Protein AF-A0A8J3PGD3-F1 (afdb_monomer_lite)

pLDDT: mean 84.7, std 18.41, range [35.81, 98.81]

Foldseek 3Di:
DDDDDDDDDPPPPPPPPPPPQDFQADPWLLVLLLLLLLVCPDPVSLVVLLVLLCVLDADDPPPVDQDDPPSLVSSSVSSSVDTHHLVSLQVRAEGAQQLCRVSLVSNCVSNVHDPSSLDPSNAGQECPRVLSNLNYAYYHRNRNDAPVDAYEPQNLAQNARHAYYEDAHEYEPLVSVVRHPRHAEYECQHYDYPDPVVVVVCVVVNHHYHHNDDD

Secondary structure (DSSP, 8-state):
------PPP--------------B--SSHHHHHHHHHHH--SHHHHHHHHHHHHTT-SPPS--S--S--HHHHHHHHHHHTS-B-HHHHTT--EEE-SS--HHHHHHHHHHT---TT--GGG-----TTGGG-TT--EEE---SS--SSPEE-GGGTT-SS--EEEEEEEEE-GGGGGG-TT--EEEEEEEEES-TTHHHHHHHTT-EEE-PPP-

Organism: NCBI:txid121620

Structure (mmCIF, N/CA/C/O backbone):
data_AF-A0A8J3PGD3-F1
#
_entry.id   AF-A0A8J3PGD3-F1
#
loop_
_atom_site.group_PDB
_atom_site.id
_atom_site.type_symbol
_atom_site.label_atom_id
_atom_site.label_alt_id
_atom_site.label_comp_id
_atom_site.label_asym_id
_atom_site.label_entity_id
_atom_site.label_seq_id
_atom_site.pdbx_PDB_ins_code
_atom_site.Cartn_x
_atom_site.Cartn_y
_atom_site.Cartn_z
_atom_site.occupancy
_atom_site.B_iso_or_equiv
_atom_site.auth_seq_id
_atom_site.auth_comp_id
_atom_site.auth_asym_id
_atom_site.auth_atom_id
_atom_site.pdbx_PDB_model_num
ATOM 1 N N . MET A 1 1 ? -44.811 2.790 -68.303 1.00 40.97 1 MET A N 1
ATOM 2 C CA . MET A 1 1 ? -43.441 3.236 -68.638 1.00 40.97 1 MET A CA 1
ATOM 3 C C . MET A 1 1 ? -43.111 4.335 -67.644 1.00 40.97 1 MET A C 1
ATOM 5 O O . MET A 1 1 ? -43.652 5.413 -67.785 1.00 40.97 1 MET A O 1
ATOM 9 N N . GLY A 1 2 ? -42.475 4.099 -66.504 1.00 39.97 2 GLY A N 1
ATOM 10 C CA . GLY A 1 2 ? -41.336 3.226 -66.251 1.00 39.97 2 GLY A CA 1
ATOM 11 C C . GLY A 1 2 ? -40.124 4.138 -66.108 1.00 39.97 2 GLY A C 1
ATOM 12 O O . GLY A 1 2 ? -39.453 4.364 -67.102 1.00 39.97 2 GLY A O 1
ATOM 13 N N . ASP A 1 3 ? -39.902 4.687 -64.912 1.00 37.84 3 ASP A N 1
ATOM 14 C CA . ASP A 1 3 ? -38.651 5.373 -64.587 1.00 37.84 3 ASP A CA 1
ATOM 15 C C . ASP A 1 3 ? -38.241 4.991 -63.156 1.00 37.84 3 ASP A C 1
ATOM 17 O O . ASP A 1 3 ? -38.659 5.574 -62.156 1.00 37.84 3 ASP A O 1
ATOM 21 N N . TYR A 1 4 ? -37.491 3.891 -63.077 1.00 38.25 4 TYR A N 1
ATOM 22 C CA . TYR A 1 4 ? -36.799 3.417 -61.884 1.00 38.25 4 TYR A CA 1
ATOM 23 C C . TYR A 1 4 ? -35.567 4.308 -61.683 1.00 38.25 4 TYR A C 1
ATOM 25 O O . TYR A 1 4 ? -34.556 4.132 -62.359 1.00 38.25 4 TYR A O 1
ATOM 33 N N . ARG A 1 5 ? -35.616 5.248 -60.735 1.00 41.94 5 ARG A N 1
ATOM 34 C CA . ARG A 1 5 ? -34.396 5.848 -60.176 1.00 41.94 5 ARG A CA 1
ATOM 35 C C . ARG A 1 5 ? -34.054 5.122 -58.883 1.00 41.94 5 ARG A C 1
ATOM 37 O O . ARG A 1 5 ? -34.645 5.374 -57.837 1.00 41.94 5 ARG A O 1
ATOM 44 N N . SER A 1 6 ? -33.118 4.184 -58.985 1.00 39.31 6 SER A N 1
ATOM 45 C CA . SER A 1 6 ? -32.496 3.511 -57.848 1.00 39.31 6 SER A CA 1
ATOM 46 C C . SER A 1 6 ? -31.695 4.521 -57.025 1.00 39.31 6 SER A C 1
ATOM 48 O O . SER A 1 6 ? -30.683 5.047 -57.488 1.00 39.31 6 SER A O 1
ATOM 50 N N . VAL A 1 7 ? -32.137 4.783 -55.799 1.00 44.19 7 VAL A N 1
ATOM 51 C CA . VAL A 1 7 ? -31.326 5.451 -54.776 1.00 44.19 7 VAL A CA 1
ATOM 52 C C . VAL A 1 7 ? -30.447 4.374 -54.125 1.00 44.19 7 VAL A C 1
ATOM 54 O O . VAL A 1 7 ? -30.993 3.348 -53.714 1.00 44.19 7 VAL A O 1
ATOM 57 N N . PRO A 1 8 ? -29.114 4.534 -54.043 1.00 41.38 8 PRO A N 1
ATOM 58 C CA . PRO A 1 8 ? -28.266 3.531 -53.407 1.00 41.38 8 PRO A CA 1
ATOM 59 C C . PRO A 1 8 ? -28.504 3.509 -51.887 1.00 41.38 8 PRO A C 1
ATOM 61 O O . PRO A 1 8 ? -28.783 4.556 -51.291 1.00 41.38 8 PRO A O 1
ATOM 64 N N . PRO A 1 9 ? -28.392 2.341 -51.229 1.00 40.34 9 PRO A N 1
ATOM 65 C CA . PRO A 1 9 ? -28.526 2.262 -49.785 1.00 40.34 9 PRO A CA 1
ATOM 66 C C . PRO A 1 9 ? -27.346 2.992 -49.135 1.00 40.34 9 PRO A C 1
ATOM 68 O O . PRO A 1 9 ? -26.185 2.737 -49.452 1.00 40.34 9 PRO A O 1
ATOM 71 N N . ARG A 1 10 ? -27.648 3.909 -48.210 1.00 42.66 10 ARG A N 1
ATOM 72 C CA . ARG A 1 10 ? -26.647 4.483 -47.306 1.00 42.66 10 ARG A CA 1
ATOM 73 C C . ARG A 1 10 ? -25.975 3.331 -46.557 1.00 42.66 10 ARG A C 1
ATOM 75 O O . ARG A 1 10 ? -26.619 2.680 -45.737 1.00 42.66 10 ARG A O 1
ATOM 82 N N . MET A 1 11 ? -24.692 3.104 -46.836 1.00 35.81 11 MET A N 1
ATOM 83 C CA . MET A 1 11 ? -23.789 2.370 -45.953 1.00 35.81 11 MET A CA 1
ATOM 84 C C . MET A 1 11 ? -23.913 2.987 -44.557 1.00 35.81 11 MET A C 1
ATOM 86 O O . MET A 1 11 ? -23.462 4.108 -44.324 1.00 35.81 11 MET A O 1
ATOM 90 N N . ARG A 1 12 ? -24.559 2.272 -43.629 1.00 42.84 12 ARG A N 1
ATOM 91 C CA . ARG A 1 12 ? -24.306 2.485 -42.206 1.00 42.84 12 ARG A CA 1
ATOM 92 C C . ARG A 1 12 ? -22.882 2.005 -41.977 1.00 42.84 12 ARG A C 1
ATOM 94 O O . ARG A 1 12 ? -22.640 0.803 -41.941 1.00 42.84 12 ARG A O 1
ATOM 101 N N . LEU A 1 13 ? -21.950 2.947 -41.886 1.00 40.25 13 LEU A N 1
ATOM 102 C CA . LEU A 1 13 ? -20.693 2.701 -41.199 1.00 40.25 13 LEU A CA 1
ATOM 103 C C . LEU A 1 13 ? -21.080 2.300 -39.776 1.00 40.25 13 LEU A C 1
ATOM 105 O O . LEU A 1 13 ? -21.722 3.079 -39.070 1.00 40.25 13 LEU A O 1
ATOM 109 N N . ALA A 1 14 ? -20.795 1.051 -39.416 1.00 41.56 14 ALA A N 1
ATOM 110 C CA . ALA A 1 14 ? -20.856 0.619 -38.035 1.00 41.56 14 ALA A CA 1
ATOM 111 C C . ALA A 1 14 ? -19.937 1.559 -37.252 1.00 41.56 14 ALA A C 1
ATOM 113 O O . ALA A 1 14 ? -18.736 1.619 -37.515 1.00 41.56 14 ALA A O 1
ATOM 114 N N . GLN A 1 15 ? -20.523 2.349 -36.355 1.00 39.47 15 GLN A N 1
ATOM 115 C CA . GLN A 1 15 ? -19.764 2.970 -35.288 1.00 39.47 15 GLN A CA 1
ATOM 116 C C . GLN A 1 15 ? -19.190 1.797 -34.500 1.00 39.47 15 GLN A C 1
ATOM 118 O O . GLN A 1 15 ? -19.928 1.043 -33.873 1.00 39.47 15 GLN A O 1
ATOM 123 N N . HIS A 1 16 ? -17.890 1.560 -34.659 1.00 42.66 16 HIS A N 1
ATOM 124 C CA . HIS A 1 16 ? -17.155 0.805 -33.667 1.00 42.66 16 HIS A CA 1
ATOM 125 C C . HIS A 1 16 ? -17.273 1.641 -32.399 1.00 42.66 16 HIS A C 1
ATOM 127 O O . HIS A 1 16 ? -16.679 2.715 -32.321 1.00 42.66 16 HIS A O 1
ATOM 133 N N . ASP A 1 17 ? -18.118 1.195 -31.472 1.00 42.47 17 ASP A N 1
ATOM 134 C CA . ASP A 1 17 ? -18.076 1.665 -30.099 1.00 42.47 17 ASP A CA 1
ATOM 135 C C . ASP A 1 17 ? -16.667 1.347 -29.602 1.00 42.47 17 ASP A C 1
ATOM 137 O O . ASP A 1 17 ? -16.333 0.202 -29.289 1.00 42.47 17 ASP A O 1
ATOM 141 N N . THR A 1 18 ? -15.797 2.352 -29.629 1.00 43.78 18 THR A N 1
ATOM 142 C CA . THR A 1 18 ? -14.559 2.326 -28.871 1.00 43.78 18 THR A CA 1
ATOM 143 C C . THR A 1 18 ? -15.012 2.265 -27.423 1.00 43.78 18 THR A C 1
ATOM 145 O O . THR A 1 18 ? -15.433 3.273 -26.860 1.00 43.78 18 THR A O 1
ATOM 148 N N . VAL A 1 19 ? -15.038 1.063 -26.848 1.00 49.12 19 VAL A N 1
ATOM 149 C CA . VAL A 1 19 ? -15.197 0.906 -25.407 1.00 49.12 19 VAL A CA 1
ATOM 150 C C . VAL A 1 19 ? -14.008 1.645 -24.815 1.00 49.12 19 VAL A C 1
ATOM 152 O O . VAL A 1 19 ? -12.876 1.183 -24.949 1.00 49.12 19 VAL A O 1
ATOM 155 N N . GLU A 1 20 ? -14.242 2.831 -24.252 1.00 54.03 20 GLU A N 1
ATOM 156 C CA . GLU A 1 20 ? -13.261 3.451 -23.374 1.00 54.03 20 GLU A CA 1
ATOM 157 C C . GLU A 1 20 ? -12.976 2.416 -22.293 1.00 54.03 20 GLU A C 1
ATOM 159 O O . GLU A 1 20 ? -13.847 2.070 -21.490 1.00 54.03 20 GLU A O 1
ATOM 164 N N . ILE A 1 21 ? -11.780 1.835 -22.345 1.00 59.91 21 ILE A N 1
ATOM 165 C CA . ILE A 1 21 ? -11.305 0.972 -21.281 1.00 59.91 21 ILE A CA 1
ATOM 166 C C . ILE A 1 21 ? -11.109 1.917 -20.106 1.00 59.91 21 ILE A C 1
ATOM 168 O O . ILE A 1 21 ? -10.123 2.645 -20.041 1.00 59.91 21 ILE A O 1
ATOM 172 N N . VAL A 1 22 ? -12.104 1.969 -19.225 1.00 76.44 22 VAL A N 1
ATOM 173 C CA . VAL A 1 22 ? -11.988 2.677 -17.957 1.00 76.44 22 VAL A CA 1
ATOM 174 C C . VAL A 1 22 ? -10.873 1.981 -17.193 1.00 76.44 22 VAL A C 1
ATOM 176 O O . VAL A 1 22 ? -10.990 0.795 -16.893 1.00 76.44 22 VAL A O 1
ATOM 179 N N . THR A 1 23 ? -9.789 2.696 -16.925 1.00 83.00 23 THR A N 1
ATOM 180 C CA . THR A 1 23 ? -8.677 2.228 -16.099 1.00 83.00 23 THR A CA 1
ATOM 181 C C . THR A 1 23 ? -8.741 2.916 -14.745 1.00 83.00 23 THR A C 1
ATOM 183 O O . THR A 1 23 ? -9.201 4.055 -14.629 1.00 83.00 23 THR A O 1
ATOM 186 N N . ILE A 1 24 ? -8.312 2.213 -13.701 1.00 87.25 24 ILE A N 1
ATOM 187 C CA . ILE A 1 24 ? -8.086 2.826 -12.394 1.00 87.25 24 ILE A CA 1
ATOM 188 C C . ILE A 1 24 ? -6.668 3.382 -12.377 1.00 87.25 24 ILE A C 1
ATOM 190 O O . ILE A 1 24 ? -5.722 2.695 -12.761 1.00 87.25 24 ILE A O 1
ATOM 194 N N . ALA A 1 25 ? -6.538 4.623 -11.920 1.00 82.94 25 ALA A N 1
ATOM 195 C CA . ALA A 1 25 ? -5.257 5.239 -11.627 1.00 82.94 25 ALA A CA 1
ATOM 196 C C . ALA A 1 25 ? -5.091 5.331 -10.108 1.00 82.94 25 ALA A C 1
ATOM 198 O O . ALA A 1 25 ? -5.962 5.855 -9.413 1.00 82.94 25 ALA A O 1
ATOM 199 N N . PHE A 1 26 ? -3.961 4.836 -9.617 1.00 94.38 26 PHE A N 1
ATOM 200 C CA . PHE A 1 26 ? -3.484 5.061 -8.257 1.00 94.38 26 PHE A CA 1
ATOM 201 C C . PHE A 1 26 ? -2.404 6.137 -8.356 1.00 94.38 26 PHE A C 1
ATOM 203 O O . PHE A 1 26 ? -1.399 5.873 -9.010 1.00 94.38 26 PHE A O 1
ATOM 210 N N . PRO A 1 27 ? -2.603 7.357 -7.825 1.00 94.38 27 PRO A N 1
ATOM 211 C CA . PRO A 1 27 ? -1.631 8.440 -7.986 1.00 94.38 27 PRO A CA 1
ATOM 212 C C . PRO A 1 27 ? -0.257 8.131 -7.384 1.00 94.38 27 PRO A C 1
ATOM 214 O O . PRO A 1 27 ? 0.753 8.590 -7.908 1.00 94.38 27 PRO A O 1
ATOM 217 N N . ASP A 1 28 ? -0.228 7.346 -6.309 1.00 94.25 28 ASP A N 1
ATOM 218 C CA . ASP A 1 28 ? 0.996 6.909 -5.645 1.00 94.25 28 ASP A CA 1
ATOM 219 C C . ASP A 1 28 ? 1.644 5.723 -6.376 1.00 94.25 28 ASP A C 1
ATOM 221 O O . ASP A 1 28 ? 0.972 4.734 -6.686 1.00 94.25 28 ASP A O 1
ATOM 225 N N . ARG A 1 29 ? 2.952 5.822 -6.647 1.00 93.81 29 ARG A N 1
ATOM 226 C CA . ARG A 1 29 ? 3.708 4.775 -7.352 1.00 93.81 29 ARG A CA 1
ATOM 227 C C . ARG A 1 29 ? 3.841 3.506 -6.511 1.00 93.81 29 ARG A C 1
ATOM 229 O O . ARG A 1 29 ? 3.643 2.426 -7.059 1.00 93.81 29 ARG A O 1
ATOM 236 N N . GLY A 1 30 ? 4.119 3.624 -5.212 1.00 93.31 30 GLY A N 1
ATOM 237 C CA . GLY A 1 30 ? 4.239 2.479 -4.307 1.00 93.31 30 GLY A CA 1
ATOM 238 C C . GLY A 1 30 ? 2.932 1.695 -4.225 1.00 93.31 30 GLY A C 1
ATOM 239 O O . GLY A 1 30 ? 2.905 0.494 -4.482 1.00 93.31 30 GLY A O 1
ATOM 240 N N . LEU A 1 31 ? 1.808 2.382 -4.001 1.00 95.25 31 LEU A N 1
ATOM 241 C CA . LEU A 1 31 ? 0.484 1.759 -3.987 1.00 95.25 31 LEU A CA 1
ATOM 242 C C . LEU A 1 31 ? 0.167 1.094 -5.330 1.00 95.25 31 LEU A C 1
ATOM 244 O O . LEU A 1 31 ? -0.355 -0.021 -5.358 1.00 95.25 31 LEU A O 1
ATOM 248 N N . HIS A 1 32 ? 0.496 1.755 -6.443 1.00 96.50 32 HIS A N 1
ATOM 249 C CA . HIS A 1 32 ? 0.320 1.175 -7.770 1.00 96.50 32 HIS A CA 1
ATOM 250 C C . HIS A 1 32 ? 1.165 -0.093 -7.958 1.00 96.50 32 HIS A C 1
ATOM 252 O O . HIS A 1 32 ? 0.655 -1.086 -8.471 1.00 96.50 32 HIS A O 1
ATOM 258 N N . LEU A 1 33 ? 2.425 -0.099 -7.516 1.00 95.31 33 LEU A N 1
ATOM 259 C CA . LEU A 1 33 ? 3.283 -1.283 -7.557 1.00 95.31 33 LEU A CA 1
ATOM 260 C C . LEU A 1 33 ? 2.701 -2.436 -6.741 1.00 95.31 33 LEU A C 1
ATOM 262 O O . LEU A 1 33 ? 2.661 -3.555 -7.242 1.00 95.31 33 LEU A O 1
ATOM 266 N N . GLY A 1 34 ? 2.182 -2.174 -5.539 1.00 95.12 34 GLY A N 1
ATOM 267 C CA . GLY A 1 34 ? 1.488 -3.193 -4.745 1.00 95.12 34 GLY A CA 1
ATOM 268 C C . GLY A 1 34 ? 0.277 -3.777 -5.482 1.00 95.12 34 GLY A C 1
ATOM 269 O O . GLY A 1 34 ? 0.044 -4.985 -5.465 1.00 95.12 34 GLY A O 1
ATOM 270 N N . VAL A 1 35 ? -0.466 -2.940 -6.212 1.00 96.56 35 VAL A N 1
ATOM 271 C CA . VAL A 1 35 ? -1.567 -3.396 -7.072 1.00 96.56 35 VAL A CA 1
ATOM 272 C C . VAL A 1 35 ? -1.061 -4.256 -8.231 1.00 96.56 35 VAL A C 1
ATOM 274 O O . VAL A 1 35 ? -1.642 -5.309 -8.486 1.00 96.56 35 VAL A O 1
ATOM 277 N N . LEU A 1 36 ? 0.018 -3.862 -8.911 1.00 96.25 36 LEU A N 1
ATOM 278 C CA . LEU A 1 36 ? 0.625 -4.688 -9.960 1.00 96.25 36 LEU A CA 1
ATOM 279 C C . LEU A 1 36 ? 1.127 -6.022 -9.405 1.00 96.25 36 LEU A C 1
ATOM 281 O O . LEU A 1 36 ? 0.885 -7.053 -10.026 1.00 96.25 36 LEU A O 1
ATOM 285 N N . ASN A 1 37 ? 1.737 -6.017 -8.218 1.00 95.44 37 ASN A N 1
ATOM 286 C CA . ASN A 1 37 ? 2.156 -7.225 -7.515 1.00 95.44 37 ASN A CA 1
ATOM 287 C C . ASN A 1 37 ? 0.972 -8.171 -7.282 1.00 95.44 37 ASN A C 1
ATOM 289 O O . ASN A 1 37 ? 1.026 -9.337 -7.657 1.00 95.44 37 ASN A O 1
ATOM 293 N N . ALA A 1 38 ? -0.136 -7.661 -6.741 1.00 95.25 38 ALA A N 1
ATOM 294 C CA . ALA A 1 38 ? -1.332 -8.463 -6.480 1.00 95.25 38 ALA A CA 1
ATOM 295 C C . ALA A 1 38 ? -2.007 -9.007 -7.754 1.00 95.25 38 ALA A C 1
ATOM 297 O O . ALA A 1 38 ? -2.756 -9.984 -7.689 1.00 95.25 38 ALA A O 1
ATOM 298 N N . LEU A 1 39 ? -1.777 -8.369 -8.904 1.00 94.00 39 LEU A N 1
ATOM 299 C CA . LEU A 1 39 ? -2.299 -8.797 -10.203 1.00 94.00 39 LEU A CA 1
ATOM 300 C C . LEU A 1 39 ? -1.324 -9.668 -10.999 1.00 94.00 39 LEU A C 1
ATOM 302 O O . LEU A 1 39 ? -1.728 -10.255 -12.006 1.00 94.00 39 LEU A O 1
ATOM 306 N N . MET A 1 40 ? -0.076 -9.789 -10.549 1.00 92.50 40 MET A N 1
ATOM 307 C CA . MET A 1 40 ? 0.936 -10.641 -11.157 1.00 92.50 40 MET A CA 1
ATOM 308 C C . MET A 1 40 ? 0.656 -12.105 -10.798 1.00 92.50 40 MET A C 1
ATOM 310 O O . MET A 1 40 ? 1.197 -12.668 -9.853 1.00 92.50 40 MET A O 1
ATOM 314 N N . ALA A 1 41 ? -0.272 -12.712 -11.535 1.00 82.50 41 ALA A N 1
ATOM 315 C CA . ALA A 1 41 ? -0.795 -14.043 -11.239 1.00 82.50 41 ALA A CA 1
ATOM 316 C C . ALA A 1 41 ? -0.038 -15.177 -11.950 1.00 82.50 41 ALA A C 1
ATOM 318 O O . ALA A 1 41 ? -0.215 -16.345 -11.594 1.00 82.50 41 ALA A O 1
ATOM 319 N N . ASP A 1 42 ? 0.749 -14.861 -12.982 1.00 83.94 42 ASP A N 1
ATOM 320 C CA . ASP A 1 42 ? 1.425 -15.844 -13.826 1.00 83.94 42 ASP A CA 1
ATOM 321 C C . ASP A 1 42 ? 2.702 -15.305 -14.499 1.00 83.94 42 ASP A C 1
ATOM 323 O O . ASP A 1 42 ? 3.014 -14.114 -14.480 1.00 83.94 42 ASP A O 1
ATOM 327 N N . ASP A 1 43 ? 3.440 -16.208 -15.149 1.00 87.94 43 ASP A N 1
ATOM 328 C CA . ASP A 1 43 ? 4.662 -15.868 -15.885 1.00 87.94 43 ASP A CA 1
ATOM 329 C C . ASP A 1 43 ? 4.411 -14.911 -17.064 1.00 87.94 43 ASP A C 1
ATOM 331 O O . ASP A 1 43 ? 5.334 -14.223 -17.501 1.00 87.94 43 ASP A O 1
ATOM 335 N N . ALA A 1 44 ? 3.189 -14.872 -17.611 1.00 89.94 44 ALA A N 1
ATOM 336 C CA . ALA A 1 44 ? 2.861 -14.017 -18.749 1.00 89.94 44 ALA A CA 1
ATOM 337 C C . ALA A 1 44 ? 2.774 -12.549 -18.317 1.00 89.94 44 ALA A C 1
ATOM 339 O O . ALA A 1 44 ? 3.429 -11.697 -18.913 1.00 89.94 44 ALA A O 1
ATOM 340 N N . THR A 1 45 ? 2.044 -12.272 -17.237 1.00 90.31 45 THR A N 1
ATOM 341 C CA . THR A 1 45 ? 1.980 -10.943 -16.615 1.00 90.31 45 THR A CA 1
ATOM 342 C C . THR A 1 45 ? 3.355 -10.484 -16.127 1.00 90.31 45 THR A C 1
ATOM 344 O O . THR A 1 45 ? 3.765 -9.363 -16.426 1.00 90.31 45 THR A O 1
ATOM 347 N N . ALA A 1 46 ? 4.133 -11.363 -15.487 1.00 93.69 46 ALA A N 1
ATOM 348 C CA . ALA A 1 46 ? 5.509 -11.045 -15.098 1.00 93.69 46 ALA A CA 1
ATOM 349 C C . ALA A 1 46 ? 6.411 -10.714 -16.308 1.00 93.69 46 ALA A C 1
ATOM 351 O O . ALA A 1 46 ? 7.235 -9.801 -16.248 1.00 93.69 46 ALA A O 1
ATOM 352 N N . ALA A 1 47 ? 6.262 -11.428 -17.429 1.00 94.19 47 ALA A N 1
ATOM 353 C CA . ALA A 1 47 ? 7.022 -11.158 -18.648 1.00 94.19 47 ALA A CA 1
ATOM 354 C C . ALA A 1 47 ? 6.639 -9.824 -19.309 1.00 94.19 47 ALA A C 1
ATOM 356 O O . ALA A 1 47 ? 7.516 -9.139 -19.836 1.00 94.19 47 ALA A O 1
ATOM 357 N N . GLU A 1 48 ? 5.362 -9.436 -19.267 1.00 94.94 48 GLU A N 1
ATOM 358 C CA . GLU A 1 48 ? 4.909 -8.128 -19.753 1.00 94.94 48 GLU A CA 1
ATOM 359 C C . GLU A 1 48 ? 5.525 -6.989 -18.934 1.00 94.94 48 GLU A C 1
ATOM 361 O O . GLU A 1 48 ? 6.110 -6.072 -19.511 1.00 94.94 48 GLU A O 1
ATOM 366 N N . LEU A 1 49 ? 5.483 -7.079 -17.600 1.00 96.44 49 LEU A N 1
ATOM 367 C CA . LEU A 1 49 ? 6.117 -6.092 -16.721 1.00 96.44 49 LEU A CA 1
ATOM 368 C C . LEU A 1 49 ? 7.639 -6.040 -16.931 1.00 96.44 49 LEU A C 1
ATOM 370 O O . LEU A 1 49 ? 8.207 -4.952 -17.030 1.00 96.44 49 LEU A O 1
ATOM 374 N N . ARG A 1 50 ? 8.298 -7.196 -17.101 1.00 96.00 50 ARG A N 1
ATOM 375 C CA . ARG A 1 50 ? 9.727 -7.258 -17.449 1.00 96.00 50 ARG A CA 1
ATOM 376 C C . ARG A 1 50 ? 10.028 -6.513 -18.745 1.00 96.00 50 ARG A C 1
ATOM 378 O O . ARG A 1 50 ? 10.952 -5.709 -18.777 1.00 96.00 50 ARG A O 1
ATOM 385 N N . ALA A 1 51 ? 9.240 -6.739 -19.794 1.00 95.31 51 ALA A N 1
ATOM 386 C CA . ALA A 1 51 ? 9.440 -6.080 -21.082 1.00 95.31 51 ALA A CA 1
ATOM 387 C C . ALA A 1 51 ? 9.300 -4.549 -20.981 1.00 95.31 51 ALA A C 1
ATOM 389 O O . ALA A 1 51 ? 10.006 -3.816 -21.675 1.00 95.31 51 ALA A O 1
ATOM 390 N N . ILE A 1 52 ? 8.423 -4.058 -20.099 1.00 95.56 52 ILE A N 1
ATOM 391 C CA . ILE A 1 52 ? 8.293 -2.625 -19.801 1.00 95.56 52 ILE A CA 1
ATOM 392 C C . ILE A 1 52 ? 9.578 -2.095 -19.159 1.00 95.56 52 ILE A C 1
ATOM 394 O O . ILE A 1 52 ? 10.120 -1.095 -19.631 1.00 95.56 52 ILE A O 1
ATOM 398 N N . ILE A 1 53 ? 10.104 -2.782 -18.144 1.00 93.81 53 ILE A N 1
ATOM 399 C CA . ILE A 1 53 ? 11.354 -2.401 -17.470 1.00 93.81 53 ILE A CA 1
ATOM 400 C C . ILE A 1 53 ? 12.530 -2.426 -18.461 1.00 93.81 53 ILE A C 1
ATOM 402 O O . ILE A 1 53 ? 13.289 -1.464 -18.555 1.00 93.81 53 ILE A O 1
ATOM 406 N N . GLU A 1 54 ? 12.658 -3.476 -19.274 1.00 91.81 54 GLU A N 1
ATOM 407 C CA . GLU A 1 54 ? 13.699 -3.605 -20.307 1.00 91.81 54 GLU A CA 1
ATOM 408 C C . GLU A 1 54 ? 13.630 -2.494 -21.369 1.00 91.81 54 GLU A C 1
ATOM 410 O O . GLU A 1 54 ? 14.659 -2.092 -21.920 1.00 91.81 54 GLU A O 1
ATOM 415 N N . SER A 1 55 ? 12.438 -1.950 -21.643 1.00 91.81 55 SER A N 1
ATOM 416 C CA . SER A 1 55 ? 12.248 -0.886 -22.638 1.00 91.81 55 SER A CA 1
ATOM 417 C C . SER A 1 55 ? 12.916 0.444 -22.271 1.00 91.81 55 SER A C 1
ATOM 419 O O . SER A 1 55 ? 13.123 1.284 -23.149 1.00 91.81 55 SER A O 1
ATOM 421 N N . THR A 1 56 ? 13.322 0.613 -21.009 1.00 87.75 56 THR A N 1
ATOM 422 C CA . THR A 1 56 ? 14.106 1.771 -20.549 1.00 87.75 56 THR A CA 1
ATOM 423 C C . THR A 1 56 ? 15.532 1.807 -21.110 1.00 87.75 56 THR A C 1
ATOM 425 O O . THR A 1 56 ? 16.215 2.823 -20.985 1.00 87.75 56 THR A O 1
ATOM 428 N N . GLY A 1 57 ? 15.954 0.748 -21.810 1.00 76.50 57 GLY A N 1
ATOM 429 C CA . GLY A 1 57 ? 17.248 0.657 -22.478 1.00 76.50 57 GLY A CA 1
ATOM 430 C C . GLY A 1 57 ? 18.328 0.033 -21.594 1.00 76.50 57 GLY A C 1
ATOM 431 O O . GLY A 1 57 ? 18.035 -0.425 -20.496 1.00 76.50 57 GLY A O 1
ATOM 432 N N . PRO A 1 58 ? 19.576 -0.058 -22.083 1.00 69.44 58 PRO A N 1
ATOM 433 C CA . PRO A 1 58 ? 20.692 -0.530 -21.270 1.00 69.44 58 PRO A CA 1
ATOM 434 C C . PRO A 1 58 ? 21.036 0.491 -20.182 1.00 69.44 58 PRO A C 1
ATOM 436 O O . PRO A 1 58 ? 20.750 1.683 -20.336 1.00 69.44 58 PRO A O 1
ATOM 439 N N . ASP A 1 59 ? 21.717 0.037 -19.131 1.00 59.97 59 ASP A N 1
ATOM 440 C CA . ASP A 1 59 ? 22.313 0.948 -18.157 1.00 59.97 59 ASP A CA 1
ATOM 441 C C . ASP A 1 59 ? 23.205 1.964 -18.877 1.00 59.97 59 ASP A C 1
ATOM 443 O O . ASP A 1 59 ? 23.882 1.660 -19.872 1.00 59.97 59 ASP A O 1
ATOM 447 N N . GLY A 1 60 ? 23.169 3.210 -18.398 1.00 52.06 60 GLY A N 1
ATOM 448 C CA . GLY A 1 60 ? 24.142 4.213 -18.811 1.00 52.06 60 GLY A CA 1
ATOM 449 C C . GLY A 1 60 ? 25.570 3.706 -18.563 1.00 52.06 60 GLY A C 1
ATOM 450 O O . GLY A 1 60 ? 25.761 2.704 -17.874 1.00 52.06 60 GLY A O 1
ATOM 451 N N . PRO A 1 61 ? 26.601 4.359 -19.127 1.00 47.50 61 PRO A N 1
ATOM 452 C CA . PRO A 1 61 ? 27.974 4.009 -18.779 1.00 47.50 61 PRO A CA 1
ATOM 453 C C . PRO A 1 61 ? 28.108 3.980 -17.256 1.00 47.50 61 PRO A C 1
ATOM 455 O O . PRO A 1 61 ? 27.669 4.927 -16.614 1.00 47.50 61 PRO A O 1
ATOM 458 N N . ASP A 1 62 ? 28.690 2.893 -16.745 1.00 53.72 62 ASP A N 1
ATOM 459 C CA . ASP A 1 62 ? 28.974 2.635 -15.333 1.00 53.72 62 ASP A CA 1
ATOM 460 C C . ASP A 1 62 ? 29.663 3.872 -14.731 1.00 53.72 62 ASP A C 1
ATOM 462 O O . ASP A 1 62 ? 30.865 4.097 -14.900 1.00 53.72 62 ASP A O 1
ATOM 466 N N . ASP A 1 63 ? 28.868 4.770 -14.149 1.00 51.44 63 ASP A N 1
ATOM 467 C CA . ASP A 1 63 ? 29.315 6.073 -13.657 1.00 51.44 63 ASP A CA 1
ATOM 468 C C . ASP A 1 63 ? 29.894 5.961 -12.241 1.00 51.44 63 ASP A C 1
ATOM 470 O O . ASP A 1 63 ? 30.317 6.956 -11.644 1.00 51.44 63 ASP A O 1
ATOM 474 N N . GLY A 1 64 ? 29.989 4.726 -11.737 1.00 48.94 64 GLY A N 1
ATOM 475 C CA . GLY A 1 64 ? 30.506 4.398 -10.424 1.00 48.94 64 GLY A CA 1
ATOM 476 C C . GLY A 1 64 ? 29.555 4.782 -9.296 1.00 48.94 64 GLY A C 1
ATOM 477 O O . GLY A 1 64 ? 30.025 4.877 -8.160 1.00 48.94 64 GLY A O 1
ATOM 478 N N . TYR A 1 65 ? 28.267 5.027 -9.575 1.00 45.47 65 TYR A N 1
ATOM 479 C CA . TYR A 1 65 ? 27.264 5.263 -8.543 1.00 45.47 65 TYR A CA 1
ATOM 480 C C . TYR A 1 65 ? 26.660 3.930 -8.064 1.00 45.47 65 TYR A C 1
ATOM 482 O O . TYR A 1 65 ? 25.924 3.285 -8.807 1.00 45.47 65 TYR A O 1
ATOM 490 N N . PRO A 1 66 ? 26.946 3.485 -6.825 1.00 46.09 66 PRO A N 1
ATOM 491 C CA . PRO A 1 66 ? 26.265 2.338 -6.247 1.00 46.09 66 PRO A CA 1
ATOM 492 C C . PRO A 1 66 ? 24.869 2.796 -5.814 1.00 46.09 66 PRO A C 1
ATOM 494 O O . PRO A 1 66 ? 24.715 3.439 -4.777 1.00 46.09 66 PRO A O 1
ATOM 497 N N . GLY A 1 67 ? 23.855 2.533 -6.630 1.00 55.28 67 GLY A N 1
ATOM 498 C CA . GLY A 1 67 ? 22.471 2.841 -6.291 1.00 55.28 67 GLY A CA 1
ATOM 499 C C . GLY A 1 67 ? 21.537 2.775 -7.495 1.00 55.28 67 GLY A C 1
ATOM 500 O O . GLY A 1 67 ? 22.008 2.662 -8.628 1.00 55.28 67 GLY A O 1
ATOM 501 N N . PRO A 1 68 ? 20.219 2.853 -7.260 1.00 59.94 68 PRO A N 1
ATOM 502 C CA . PRO A 1 68 ? 19.234 2.862 -8.326 1.00 59.94 68 PRO A CA 1
ATOM 503 C C . PRO A 1 68 ? 19.457 4.079 -9.228 1.00 59.94 68 PRO A C 1
ATOM 505 O O . PRO A 1 68 ? 19.190 5.223 -8.866 1.00 59.94 68 PRO A O 1
ATOM 508 N N . GLY A 1 69 ? 20.041 3.836 -10.399 1.00 66.81 69 GLY A N 1
ATOM 509 C CA . GLY A 1 69 ? 20.342 4.880 -11.368 1.00 66.81 69 GLY A CA 1
ATOM 510 C C . GLY A 1 69 ? 19.075 5.477 -12.002 1.00 66.81 69 GLY A C 1
ATOM 511 O O . GLY A 1 69 ? 17.960 5.025 -11.734 1.00 66.81 69 GLY A O 1
ATOM 512 N N . PRO A 1 70 ? 19.216 6.434 -12.940 1.00 74.62 70 PRO A N 1
ATOM 513 C CA . PRO A 1 70 ? 18.089 7.061 -13.654 1.00 74.62 70 PRO A CA 1
ATOM 514 C C . PRO A 1 70 ? 17.160 6.063 -14.371 1.00 74.62 70 PRO A C 1
ATOM 516 O O . PRO A 1 70 ? 16.039 6.402 -14.743 1.00 74.62 70 PRO A O 1
ATOM 519 N N . ARG A 1 71 ? 17.622 4.826 -14.570 1.00 84.31 71 ARG A N 1
ATOM 520 C CA . ARG A 1 71 ? 16.848 3.737 -15.155 1.00 84.31 71 ARG A CA 1
ATOM 521 C C . ARG A 1 71 ? 15.784 3.175 -14.208 1.00 84.31 71 ARG A C 1
ATOM 523 O O . ARG A 1 71 ? 14.727 2.784 -14.702 1.00 84.31 71 ARG A O 1
ATOM 530 N N . LEU A 1 72 ? 16.019 3.156 -12.889 1.00 88.56 72 LEU A N 1
ATOM 531 C CA . LEU A 1 72 ? 14.985 2.729 -11.942 1.00 88.56 72 LEU A CA 1
ATOM 532 C C . LEU A 1 72 ? 13.800 3.690 -12.009 1.00 88.56 72 LEU A C 1
ATOM 534 O O . LEU A 1 72 ? 12.690 3.248 -12.278 1.00 88.56 72 LEU A O 1
ATOM 538 N N . ASP A 1 73 ? 14.040 4.993 -11.860 1.00 89.50 73 ASP A N 1
ATOM 539 C CA . ASP A 1 73 ? 12.978 6.006 -11.907 1.00 89.50 73 ASP A CA 1
ATOM 540 C C . ASP A 1 73 ? 12.186 5.948 -13.225 1.00 89.50 73 ASP A C 1
ATOM 542 O O . ASP A 1 73 ? 10.958 5.878 -13.209 1.00 89.50 73 ASP A O 1
ATOM 546 N N . ALA A 1 74 ? 12.873 5.835 -14.369 1.00 91.44 74 ALA A N 1
ATOM 547 C CA . ALA A 1 74 ? 12.215 5.654 -15.664 1.00 91.44 74 ALA A CA 1
ATOM 548 C C . ALA A 1 74 ? 11.381 4.358 -15.739 1.00 91.44 74 ALA A C 1
ATOM 550 O O . ALA A 1 74 ? 10.300 4.345 -16.328 1.00 91.44 74 ALA A O 1
ATOM 551 N N . SER A 1 75 ? 11.858 3.263 -15.142 1.00 94.19 75 SER A N 1
ATOM 552 C CA . SER A 1 75 ? 11.119 1.993 -15.101 1.00 94.19 75 SER A CA 1
ATOM 553 C C . SER A 1 75 ? 9.875 2.117 -14.227 1.00 94.19 75 SER A C 1
ATOM 555 O O . SER A 1 75 ? 8.798 1.683 -14.627 1.00 94.19 75 SER A O 1
ATOM 557 N N . LEU A 1 76 ? 10.002 2.763 -13.067 1.00 94.62 76 LEU A N 1
ATOM 558 C CA . LEU A 1 76 ? 8.897 3.043 -12.157 1.00 94.62 76 LEU A CA 1
ATOM 559 C C . LEU A 1 76 ? 7.847 3.954 -12.798 1.00 94.62 76 LEU A C 1
ATOM 561 O O . LEU A 1 76 ? 6.655 3.719 -12.618 1.00 94.62 76 LEU A O 1
ATOM 565 N N . GLU A 1 77 ? 8.259 4.942 -13.595 1.00 94.94 77 GLU A N 1
ATOM 566 C CA . GLU A 1 77 ? 7.345 5.770 -14.389 1.00 94.94 77 GLU A CA 1
ATOM 567 C C . GLU A 1 77 ? 6.531 4.953 -15.392 1.00 94.94 77 GLU A C 1
ATOM 569 O O . GLU A 1 77 ? 5.315 5.127 -15.496 1.00 94.94 77 GLU A O 1
ATOM 574 N N . LEU A 1 78 ? 7.182 4.047 -16.123 1.00 96.06 78 LEU A N 1
ATOM 575 C CA . LEU A 1 78 ? 6.491 3.208 -17.098 1.00 96.06 78 LEU A CA 1
ATOM 576 C C . LEU A 1 78 ? 5.578 2.177 -16.430 1.00 96.06 78 LEU A C 1
ATOM 578 O O . LEU A 1 78 ? 4.470 1.947 -16.915 1.00 96.06 78 LEU A O 1
ATOM 582 N N . LEU A 1 79 ? 6.009 1.587 -15.313 1.00 96.75 79 LEU A N 1
ATOM 583 C CA . LEU A 1 79 ? 5.189 0.670 -14.524 1.00 96.75 79 LEU A CA 1
ATOM 584 C C . LEU A 1 79 ? 3.967 1.384 -13.938 1.00 96.75 79 LEU A C 1
ATOM 586 O O . LEU A 1 79 ? 2.865 0.857 -14.015 1.00 96.75 79 LEU A O 1
ATOM 590 N N . HIS A 1 80 ? 4.120 2.612 -13.440 1.00 96.81 80 HIS A N 1
ATOM 591 C CA . HIS A 1 80 ? 3.004 3.418 -12.933 1.00 96.81 80 HIS A CA 1
ATOM 592 C C . HIS A 1 80 ? 1.953 3.745 -14.005 1.00 96.81 80 HIS A C 1
ATOM 594 O O . HIS A 1 80 ? 0.776 3.943 -13.697 1.00 96.81 80 HIS A O 1
ATOM 600 N N . ALA A 1 81 ? 2.361 3.781 -15.275 1.00 95.12 81 ALA A N 1
ATOM 601 C CA . ALA A 1 81 ? 1.467 3.993 -16.408 1.00 95.12 81 ALA A CA 1
ATOM 602 C C . ALA A 1 81 ? 0.714 2.722 -16.851 1.00 95.12 81 ALA A C 1
ATOM 604 O O . ALA A 1 81 ? -0.138 2.804 -17.745 1.00 95.12 81 ALA A O 1
ATOM 605 N N . VAL A 1 82 ? 1.002 1.554 -16.263 1.00 94.88 82 VAL A N 1
ATOM 606 C CA . VAL A 1 82 ? 0.316 0.303 -16.598 1.00 94.88 82 VAL A CA 1
ATOM 607 C C . VAL A 1 82 ? -1.167 0.418 -16.252 1.00 94.88 82 VAL A C 1
ATOM 609 O O . VAL A 1 82 ? -1.580 0.787 -15.155 1.00 94.88 82 VAL A O 1
ATOM 612 N N . ALA A 1 83 ? -2.006 0.111 -17.237 1.00 92.00 83 ALA A N 1
ATOM 613 C CA . ALA A 1 83 ? -3.449 0.178 -17.096 1.00 92.00 83 ALA A CA 1
ATOM 614 C C . ALA A 1 83 ? -3.957 -0.911 -16.145 1.00 92.00 83 ALA A C 1
ATOM 616 O O . ALA A 1 83 ? -3.793 -2.096 -16.427 1.00 92.00 83 ALA A O 1
ATOM 617 N N . VAL A 1 84 ? -4.668 -0.513 -15.086 1.00 91.19 84 VAL A N 1
ATOM 618 C CA . VAL A 1 84 ? -5.292 -1.457 -14.153 1.00 91.19 84 VAL A CA 1
ATOM 619 C C . VAL A 1 84 ? -6.807 -1.542 -14.402 1.00 91.19 84 VAL A C 1
ATOM 621 O O . VAL A 1 84 ? -7.527 -0.561 -14.173 1.00 91.19 84 VAL A O 1
ATOM 624 N N . PRO A 1 85 ? -7.337 -2.687 -14.875 1.00 89.69 85 PRO A N 1
ATOM 625 C CA . PRO A 1 85 ? -8.766 -2.854 -15.128 1.00 89.69 85 PRO A CA 1
ATOM 626 C C . PRO A 1 85 ? -9.596 -2.865 -13.825 1.00 89.69 85 PRO A C 1
ATOM 628 O O . PRO A 1 85 ? -9.318 -3.675 -12.939 1.00 89.69 85 PRO A O 1
ATOM 631 N N . PRO A 1 86 ? -10.691 -2.085 -13.715 1.00 87.31 86 PRO A N 1
ATOM 632 C CA . PRO A 1 86 ? -11.514 -1.997 -12.502 1.00 87.31 86 PRO A CA 1
ATOM 633 C C . PRO A 1 86 ? -12.030 -3.346 -11.987 1.00 87.31 86 PRO A C 1
ATOM 635 O O . PRO A 1 86 ? -12.117 -3.570 -10.781 1.00 87.31 86 PRO A O 1
ATOM 638 N N . GLY A 1 87 ? -12.352 -4.270 -12.901 1.00 86.06 87 GLY A N 1
ATOM 639 C CA . GLY A 1 87 ? -12.811 -5.612 -12.538 1.00 86.06 87 GLY A CA 1
ATOM 640 C C . GLY A 1 87 ? -11.762 -6.408 -11.758 1.00 86.06 87 GLY A C 1
ATOM 641 O O . GLY A 1 87 ? -12.111 -7.094 -10.802 1.00 86.06 87 GLY A O 1
ATOM 642 N N . GLN A 1 88 ? -10.485 -6.264 -12.119 1.00 90.38 88 GLN A N 1
ATOM 643 C CA . GLN A 1 88 ? -9.374 -6.920 -11.432 1.00 90.38 88 GLN A CA 1
ATOM 644 C C . GLN A 1 88 ? -9.081 -6.250 -10.087 1.00 90.38 88 GLN A C 1
ATOM 646 O O . GLN A 1 88 ? -8.939 -6.944 -9.085 1.00 90.38 88 GLN A O 1
ATOM 651 N N . VAL A 1 89 ? -9.118 -4.912 -10.036 1.00 91.81 89 VAL A N 1
ATOM 652 C CA . VAL A 1 89 ? -8.938 -4.134 -8.795 1.00 91.81 89 VAL A CA 1
ATOM 653 C C . VAL A 1 89 ? -9.910 -4.581 -7.704 1.00 91.81 89 VAL A C 1
ATOM 655 O O . VAL A 1 89 ? -9.513 -4.809 -6.566 1.00 91.81 89 VAL A O 1
ATOM 658 N N . SER A 1 90 ? -11.187 -4.764 -8.050 1.00 91.06 90 SER A N 1
ATOM 659 C CA . SER A 1 90 ? -12.213 -5.163 -7.078 1.00 91.06 90 SER A CA 1
ATOM 660 C C . SER A 1 90 ? -12.015 -6.567 -6.486 1.00 91.06 90 SER A C 1
ATOM 662 O O . SER A 1 90 ? -12.595 -6.871 -5.444 1.00 91.06 90 SER A O 1
ATOM 664 N N . ALA A 1 91 ? -11.214 -7.417 -7.140 1.00 94.06 91 ALA A N 1
ATOM 665 C CA . ALA A 1 91 ? -10.908 -8.775 -6.697 1.00 94.06 91 ALA A CA 1
ATOM 666 C C . ALA A 1 91 ? -9.673 -8.849 -5.782 1.00 94.06 91 ALA A C 1
ATOM 668 O O . ALA A 1 91 ? -9.464 -9.875 -5.130 1.00 94.06 91 ALA A O 1
ATOM 669 N N . ILE A 1 92 ? -8.875 -7.779 -5.707 1.00 97.00 92 ILE A N 1
ATOM 670 C CA . ILE A 1 92 ? -7.727 -7.696 -4.803 1.00 97.00 92 ILE A CA 1
ATOM 671 C C . ILE A 1 92 ? -8.247 -7.680 -3.367 1.00 97.00 92 ILE A C 1
ATOM 673 O O . ILE A 1 92 ? -9.083 -6.856 -2.994 1.00 97.00 92 ILE A O 1
ATOM 677 N N . THR A 1 93 ? -7.761 -8.624 -2.566 1.00 97.75 93 THR A N 1
ATOM 678 C CA . THR A 1 93 ? -8.188 -8.811 -1.170 1.00 97.75 93 THR A CA 1
ATOM 679 C C . THR A 1 93 ? -7.080 -8.532 -0.166 1.00 97.75 93 THR A C 1
ATOM 681 O O . THR A 1 93 ? -7.383 -8.287 1.000 1.00 97.75 93 THR A O 1
ATOM 684 N N . HIS A 1 94 ? -5.823 -8.542 -0.603 1.00 97.06 94 HIS A N 1
ATOM 685 C CA . HIS A 1 94 ? -4.653 -8.357 0.244 1.00 97.06 94 HIS A CA 1
ATOM 686 C C . HIS A 1 94 ? -3.644 -7.505 -0.518 1.00 97.06 94 HIS A C 1
ATOM 688 O O . HIS A 1 94 ? -3.442 -7.734 -1.711 1.00 97.06 94 HIS A O 1
ATOM 694 N N . LEU A 1 95 ? -3.054 -6.539 0.174 1.00 95.69 95 LEU A N 1
ATOM 695 C CA . LEU A 1 95 ? -1.849 -5.838 -0.244 1.00 95.69 95 LEU A CA 1
ATOM 696 C C . LEU A 1 95 ? -0.873 -5.853 0.927 1.00 95.69 95 LEU A C 1
ATOM 698 O O . LEU A 1 95 ? -1.264 -5.529 2.051 1.00 95.69 95 LEU A O 1
ATOM 702 N N . ASP A 1 96 ? 0.364 -6.225 0.640 1.00 91.88 96 ASP A N 1
ATOM 703 C CA . ASP A 1 96 ? 1.499 -6.174 1.544 1.00 91.88 96 ASP A CA 1
ATOM 704 C C . ASP A 1 96 ? 2.594 -5.294 0.949 1.00 91.88 96 ASP A C 1
ATOM 706 O O . ASP A 1 96 ? 2.763 -5.197 -0.266 1.00 91.88 96 ASP A O 1
ATOM 710 N N . PHE A 1 97 ? 3.296 -4.602 1.832 1.00 90.19 97 PHE A N 1
ATOM 711 C CA . PHE A 1 97 ? 4.414 -3.742 1.488 1.00 90.19 97 PHE A CA 1
ATOM 712 C C . PHE A 1 97 ? 5.602 -4.079 2.390 1.00 90.19 97 PHE A C 1
ATOM 714 O O . PHE A 1 97 ? 6.258 -3.180 2.878 1.00 90.19 97 PHE A O 1
ATOM 721 N N . ASP A 1 98 ? 5.879 -5.354 2.657 1.00 82.81 98 ASP A N 1
ATOM 722 C CA . ASP A 1 98 ? 6.927 -5.806 3.589 1.00 82.81 98 ASP A CA 1
ATOM 723 C C . ASP A 1 98 ? 8.305 -5.994 2.920 1.00 82.81 98 ASP A C 1
ATOM 725 O O . ASP A 1 98 ? 9.168 -6.685 3.443 1.00 82.81 98 ASP A O 1
ATOM 729 N N . GLY A 1 99 ? 8.509 -5.441 1.720 1.00 82.31 99 GLY A N 1
ATOM 730 C CA . GLY A 1 99 ? 9.731 -5.637 0.928 1.00 82.31 99 GLY A CA 1
ATOM 731 C C . GLY A 1 99 ? 9.825 -7.001 0.228 1.00 82.31 99 GLY A C 1
ATOM 732 O O . GLY A 1 99 ? 10.638 -7.162 -0.678 1.00 82.31 99 GLY A O 1
ATOM 733 N N . GLY A 1 100 ? 8.963 -7.966 0.560 1.00 84.44 100 GLY A N 1
ATOM 734 C CA . GLY A 1 100 ? 8.937 -9.303 -0.034 1.00 84.44 100 GLY A CA 1
ATOM 735 C C . GLY A 1 100 ? 8.179 -9.407 -1.360 1.00 84.44 100 GLY A C 1
ATOM 736 O O . GLY A 1 100 ? 8.022 -10.513 -1.879 1.00 84.44 100 GLY A O 1
ATOM 737 N N . ASN A 1 101 ? 7.683 -8.296 -1.912 1.00 90.50 101 ASN A N 1
ATOM 738 C CA . ASN A 1 101 ? 6.862 -8.317 -3.117 1.00 90.50 101 ASN A CA 1
ATOM 739 C C . ASN A 1 101 ? 7.657 -8.791 -4.347 1.00 90.50 101 ASN A C 1
ATOM 741 O O . ASN A 1 101 ? 8.706 -8.241 -4.696 1.00 90.50 101 ASN A O 1
ATOM 745 N N . ASP A 1 102 ? 7.093 -9.753 -5.079 1.00 93.62 102 ASP A N 1
ATOM 746 C CA . ASP A 1 102 ? 7.686 -10.306 -6.299 1.00 93.62 102 ASP A CA 1
ATOM 747 C C . ASP A 1 102 ? 7.937 -9.226 -7.365 1.00 93.62 102 ASP A C 1
ATOM 749 O O . ASP A 1 102 ? 8.898 -9.317 -8.132 1.00 93.62 102 ASP A O 1
ATOM 753 N N . VAL A 1 103 ? 7.104 -8.176 -7.417 1.00 94.06 103 VAL A N 1
ATOM 754 C CA . VAL A 1 103 ? 7.305 -7.057 -8.352 1.00 94.06 103 VAL A CA 1
ATOM 755 C C . VAL A 1 103 ? 8.617 -6.307 -8.086 1.00 94.06 103 VAL A C 1
ATOM 757 O O . VAL A 1 103 ? 9.268 -5.885 -9.039 1.00 94.06 103 VAL A O 1
ATOM 760 N N . TYR A 1 104 ? 9.054 -6.185 -6.827 1.00 92.56 104 TYR A N 1
ATOM 761 C CA . TYR A 1 104 ? 10.331 -5.542 -6.497 1.00 92.56 104 TYR A CA 1
ATOM 762 C C . TYR A 1 104 ? 11.489 -6.407 -6.982 1.00 92.56 104 TYR A C 1
ATOM 764 O O . TYR A 1 104 ? 12.397 -5.914 -7.645 1.00 92.56 104 TYR A O 1
ATOM 772 N N . MET A 1 105 ? 11.403 -7.721 -6.760 1.00 92.44 105 MET A N 1
ATOM 773 C CA . MET A 1 105 ? 12.393 -8.685 -7.253 1.00 92.44 105 MET A CA 1
ATOM 774 C C . MET A 1 105 ? 12.466 -8.712 -8.772 1.00 92.44 105 MET A C 1
ATOM 776 O O . MET A 1 105 ? 13.555 -8.802 -9.333 1.00 92.44 105 MET A O 1
ATOM 780 N N . LEU A 1 106 ? 11.329 -8.578 -9.452 1.00 94.81 106 LEU A N 1
ATOM 781 C CA . LEU A 1 106 ? 11.295 -8.462 -10.901 1.00 94.81 106 LEU A CA 1
ATOM 782 C C . LEU A 1 106 ? 12.046 -7.216 -11.385 1.00 94.81 106 LEU A C 1
ATOM 784 O O . LEU A 1 106 ? 12.848 -7.320 -12.315 1.00 94.81 106 LEU A O 1
ATOM 788 N N . ILE A 1 107 ? 11.790 -6.059 -10.771 1.00 93.38 107 ILE A N 1
ATOM 789 C CA . ILE A 1 107 ? 12.460 -4.793 -11.095 1.00 93.38 107 ILE A CA 1
ATOM 790 C C . ILE A 1 107 ? 13.962 -4.928 -10.863 1.00 93.38 107 ILE A C 1
ATOM 792 O O . ILE A 1 107 ? 14.747 -4.728 -11.789 1.00 93.38 107 ILE A O 1
ATOM 796 N N . GLU A 1 108 ? 14.351 -5.332 -9.659 1.00 91.00 108 GLU A N 1
ATOM 797 C CA . GLU A 1 108 ? 15.744 -5.430 -9.240 1.00 91.00 108 GLU A CA 1
ATOM 798 C C . GLU A 1 108 ? 16.548 -6.392 -10.111 1.00 91.00 108 GLU A C 1
ATOM 800 O O . GLU A 1 108 ? 17.582 -6.012 -10.653 1.00 91.00 108 GLU A O 1
ATOM 805 N N . GLN A 1 109 ? 16.029 -7.595 -10.368 1.00 91.31 109 GLN A N 1
ATOM 806 C CA . GLN A 1 109 ? 16.697 -8.573 -11.233 1.00 91.31 109 GLN A CA 1
ATOM 807 C C . GLN A 1 109 ? 16.819 -8.098 -12.684 1.00 91.31 109 GLN A C 1
ATOM 809 O O . GLN A 1 109 ? 17.773 -8.454 -13.372 1.00 91.31 109 GLN A O 1
ATOM 814 N N . THR A 1 110 ? 15.853 -7.317 -13.174 1.00 91.12 110 THR A N 1
ATOM 815 C CA . THR A 1 110 ? 15.886 -6.794 -14.549 1.00 91.12 110 THR A CA 1
ATOM 816 C C . THR A 1 110 ? 16.873 -5.630 -14.691 1.00 91.12 110 THR A C 1
ATOM 818 O O . THR A 1 110 ? 17.399 -5.388 -15.782 1.00 91.12 110 THR A O 1
ATOM 821 N N . LEU A 1 111 ? 17.129 -4.913 -13.597 1.00 88.56 111 LEU A N 1
ATOM 822 C CA . LEU A 1 111 ? 18.009 -3.747 -13.539 1.00 88.56 111 LEU A CA 1
ATOM 823 C C . LEU A 1 111 ? 19.375 -4.033 -12.894 1.00 88.56 111 LEU A C 1
ATOM 825 O O . LEU A 1 111 ? 20.165 -3.107 -12.768 1.00 88.56 111 LEU A O 1
ATOM 829 N N . ASP A 1 112 ? 19.646 -5.280 -12.495 1.00 87.44 112 ASP A N 1
ATOM 830 C CA . ASP A 1 112 ? 20.852 -5.679 -11.750 1.00 87.44 112 ASP A CA 1
ATOM 831 C C . ASP A 1 112 ? 21.064 -4.849 -10.462 1.00 87.44 112 ASP A C 1
ATOM 833 O O . ASP A 1 112 ? 22.175 -4.456 -10.108 1.00 87.44 112 ASP A O 1
ATOM 837 N N . ILE A 1 113 ? 19.962 -4.552 -9.765 1.00 86.00 113 ILE A N 1
ATOM 838 C CA . ILE A 1 113 ? 19.937 -3.894 -8.451 1.00 86.00 113 ILE A CA 1
ATOM 839 C C . ILE A 1 113 ? 19.841 -4.982 -7.373 1.00 86.00 113 ILE A C 1
ATOM 841 O O . ILE A 1 113 ? 19.181 -5.997 -7.572 1.00 86.00 113 ILE A O 1
ATOM 845 N N . ASP A 1 114 ? 20.492 -4.770 -6.229 1.00 83.94 114 ASP A N 1
ATOM 846 C CA . ASP A 1 114 ? 20.465 -5.688 -5.083 1.00 83.94 114 ASP A CA 1
ATOM 847 C C . ASP A 1 114 ? 2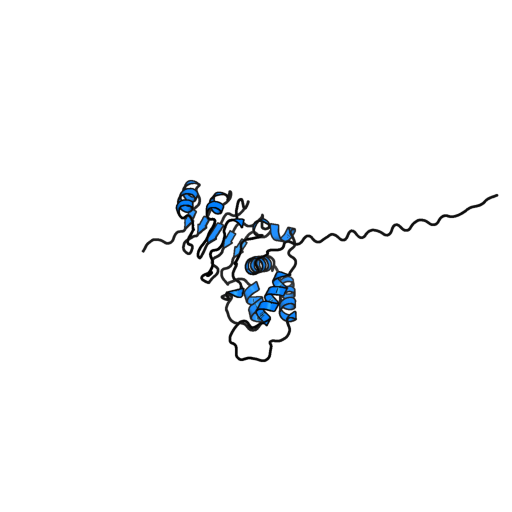0.115 -4.907 -3.810 1.00 83.94 114 ASP A C 1
ATOM 849 O O . ASP A 1 114 ? 20.979 -4.586 -2.990 1.00 83.94 114 ASP A O 1
ATOM 853 N N . THR A 1 115 ? 18.844 -4.511 -3.700 1.00 82.44 115 THR A N 1
ATOM 854 C CA . THR A 1 115 ? 18.288 -3.908 -2.477 1.00 82.44 115 THR A CA 1
ATOM 855 C C . THR A 1 115 ? 17.454 -4.899 -1.679 1.00 82.44 115 THR A C 1
ATOM 857 O O . THR A 1 115 ? 17.124 -4.619 -0.532 1.00 82.44 115 THR A O 1
ATOM 860 N N . GLY A 1 116 ? 17.115 -6.058 -2.248 1.00 82.38 116 GLY A N 1
ATOM 861 C CA . GLY A 1 116 ? 16.292 -7.057 -1.574 1.00 82.38 116 GLY A CA 1
ATOM 862 C C . GLY A 1 116 ? 14.862 -6.573 -1.326 1.00 82.38 116 GLY A C 1
ATOM 863 O O . GLY A 1 116 ? 14.231 -7.026 -0.380 1.00 82.38 116 GLY A O 1
ATOM 864 N N . GLY A 1 117 ? 14.370 -5.633 -2.138 1.00 83.44 117 GLY A N 1
ATOM 865 C CA . GLY A 1 117 ? 13.080 -4.971 -1.962 1.00 83.44 117 GLY A CA 1
ATOM 866 C C . GLY A 1 117 ? 13.099 -3.826 -0.949 1.00 83.44 117 GLY A C 1
ATOM 867 O O . GLY A 1 117 ? 12.077 -3.177 -0.753 1.00 83.44 117 GLY A O 1
ATOM 868 N N . GLU A 1 118 ? 14.248 -3.531 -0.335 1.00 81.69 118 GLU A N 1
ATOM 869 C CA . GLU A 1 118 ? 14.399 -2.515 0.716 1.00 81.69 118 GLU A CA 1
ATOM 870 C C . GLU A 1 118 ? 14.745 -1.113 0.164 1.00 81.69 118 GLU A C 1
ATOM 872 O O . GLU A 1 118 ? 15.423 -0.329 0.830 1.00 81.69 118 GLU A O 1
ATOM 877 N N . SER A 1 119 ? 14.319 -0.779 -1.063 1.00 84.69 119 SER A N 1
ATOM 878 C CA . SER A 1 119 ? 14.518 0.571 -1.614 1.00 84.69 119 SER A CA 1
ATOM 879 C C . SER A 1 119 ? 13.393 1.528 -1.219 1.00 84.69 119 SER A C 1
ATOM 881 O O . SER A 1 119 ? 12.211 1.212 -1.367 1.00 84.69 119 SER A O 1
ATOM 883 N N . ASP A 1 120 ? 13.759 2.756 -0.836 1.00 86.31 120 ASP A N 1
ATOM 884 C CA . ASP A 1 120 ? 12.808 3.844 -0.577 1.00 86.31 120 ASP A CA 1
ATOM 885 C C . ASP A 1 120 ? 11.965 4.211 -1.814 1.00 86.31 120 ASP A C 1
ATOM 887 O O . ASP A 1 120 ? 10.882 4.785 -1.676 1.00 86.31 120 ASP A O 1
ATOM 891 N N . ASP A 1 121 ? 12.434 3.865 -3.018 1.00 87.81 121 ASP A N 1
ATOM 892 C CA . ASP A 1 121 ? 11.727 4.099 -4.282 1.00 87.81 121 ASP A CA 1
ATOM 893 C C . ASP A 1 121 ? 10.402 3.319 -4.394 1.00 87.81 121 ASP A C 1
ATOM 895 O O . ASP A 1 121 ? 9.552 3.657 -5.222 1.00 87.81 121 ASP A O 1
ATOM 899 N N . TYR A 1 122 ? 10.209 2.286 -3.565 1.00 89.06 122 TYR A N 1
ATOM 900 C CA . TYR A 1 122 ? 8.996 1.462 -3.540 1.00 89.06 122 TYR A CA 1
ATOM 901 C C . TYR A 1 122 ? 7.978 1.908 -2.483 1.00 89.06 122 TYR A C 1
ATOM 903 O O . TYR A 1 122 ? 6.878 1.356 -2.414 1.00 89.06 122 TYR A O 1
ATOM 911 N N . ASN A 1 123 ? 8.317 2.908 -1.664 1.00 89.44 123 ASN A N 1
ATOM 912 C CA . ASN A 1 123 ? 7.487 3.327 -0.542 1.00 89.44 123 ASN A CA 1
ATOM 913 C C . ASN A 1 123 ? 6.104 3.830 -0.985 1.00 89.44 123 ASN A C 1
ATOM 915 O O . ASN A 1 123 ? 5.961 4.594 -1.943 1.00 89.44 123 ASN A O 1
ATOM 919 N N . VAL A 1 124 ? 5.083 3.466 -0.207 1.00 91.50 124 VAL A N 1
ATOM 920 C CA . VAL A 1 124 ? 3.744 4.057 -0.309 1.00 91.50 124 VAL A CA 1
ATOM 921 C C . VAL A 1 124 ? 3.756 5.416 0.383 1.00 91.50 124 VAL A C 1
ATOM 923 O O . VAL A 1 124 ? 3.859 5.496 1.607 1.00 91.50 124 VAL A O 1
ATOM 926 N N . THR A 1 125 ? 3.623 6.493 -0.388 1.00 91.44 125 THR A N 1
ATOM 927 C CA . THR A 1 125 ? 3.647 7.870 0.140 1.00 91.44 125 THR A CA 1
ATOM 928 C C . THR A 1 125 ? 2.248 8.470 0.294 1.00 91.44 125 THR A C 1
ATOM 930 O O . THR A 1 125 ? 2.052 9.438 1.033 1.00 91.44 125 THR A O 1
ATOM 933 N N . SER A 1 126 ? 1.251 7.883 -0.374 1.00 93.56 126 SER A N 1
ATOM 934 C CA . SER A 1 126 ? -0.156 8.270 -0.304 1.00 93.56 126 SER A CA 1
ATOM 935 C C . SER A 1 126 ? -1.080 7.066 -0.480 1.00 93.56 126 SER A C 1
ATOM 937 O O . SER A 1 126 ? -0.837 6.180 -1.295 1.00 93.56 126 SER A O 1
ATOM 939 N N . LEU A 1 127 ? -2.191 7.071 0.261 1.00 96.12 127 LEU A N 1
ATOM 940 C CA . LEU A 1 127 ? -3.272 6.087 0.136 1.00 96.12 127 LEU A CA 1
ATOM 941 C C . LEU A 1 127 ? -4.376 6.539 -0.835 1.00 96.12 127 LEU A C 1
ATOM 943 O O . LEU A 1 127 ? -5.426 5.902 -0.927 1.00 96.12 127 LEU A O 1
ATOM 947 N N . GLU A 1 128 ? -4.195 7.653 -1.547 1.00 96.00 128 GLU A N 1
ATOM 948 C CA . GLU A 1 128 ? -5.177 8.115 -2.527 1.00 96.00 128 GLU A CA 1
ATOM 949 C C . GLU A 1 128 ? -5.439 7.041 -3.598 1.00 96.00 128 GLU A C 1
ATOM 951 O O . GLU A 1 128 ? -4.521 6.473 -4.184 1.00 96.00 128 GLU A O 1
ATOM 956 N N . GLY A 1 129 ? -6.717 6.751 -3.856 1.00 94.81 129 GLY A N 1
ATOM 957 C CA . GLY A 1 129 ? -7.130 5.714 -4.805 1.00 94.81 129 GLY A CA 1
ATOM 958 C C . GLY A 1 129 ? -7.471 4.374 -4.151 1.00 94.81 129 GLY A C 1
ATOM 959 O O . GLY A 1 129 ? -8.177 3.581 -4.781 1.00 94.81 129 GLY A O 1
ATOM 960 N N . VAL A 1 130 ? -7.081 4.147 -2.887 1.00 96.38 130 VAL A N 1
ATOM 961 C CA . VAL A 1 130 ? -7.359 2.906 -2.134 1.00 96.38 130 VAL A CA 1
ATOM 962 C C . VAL A 1 130 ? -8.849 2.550 -2.093 1.00 96.38 130 VAL A C 1
ATOM 964 O O . VAL A 1 130 ? -9.202 1.378 -2.130 1.00 96.38 130 VAL A O 1
ATOM 967 N N . GLN A 1 131 ? -9.750 3.538 -2.142 1.00 93.88 131 GLN A N 1
ATOM 968 C CA . GLN A 1 131 ? -11.201 3.328 -2.204 1.00 93.88 131 GLN A CA 1
ATOM 969 C C . GLN A 1 131 ? -11.668 2.513 -3.424 1.00 93.88 131 GLN A C 1
ATOM 971 O O . GLN A 1 131 ? -12.770 1.963 -3.415 1.00 93.88 131 GLN A O 1
ATOM 976 N N . SER A 1 132 ? -10.850 2.442 -4.479 1.00 94.81 132 SER A N 1
ATOM 977 C CA . SER A 1 132 ? -11.129 1.632 -5.669 1.00 94.81 132 SER A CA 1
ATOM 978 C C . SER A 1 132 ? -10.952 0.134 -5.399 1.00 94.81 132 SER A C 1
ATOM 980 O O . SER A 1 132 ? -11.560 -0.686 -6.086 1.00 94.81 132 SER A O 1
ATOM 982 N N . LEU A 1 133 ? -10.169 -0.234 -4.378 1.00 96.81 133 LEU A N 1
ATOM 983 C CA . LEU A 1 133 ? -9.915 -1.608 -3.942 1.00 96.81 133 LEU A CA 1
ATOM 984 C C . LEU A 1 133 ? -11.051 -2.105 -3.037 1.00 96.81 133 LEU A C 1
ATOM 986 O O . LEU A 1 133 ? -10.837 -2.543 -1.913 1.00 96.81 133 LEU A O 1
ATOM 990 N N . SER A 1 134 ? -12.292 -2.069 -3.525 1.00 96.06 134 SER A N 1
ATOM 991 C CA . SER A 1 134 ? -13.484 -2.366 -2.712 1.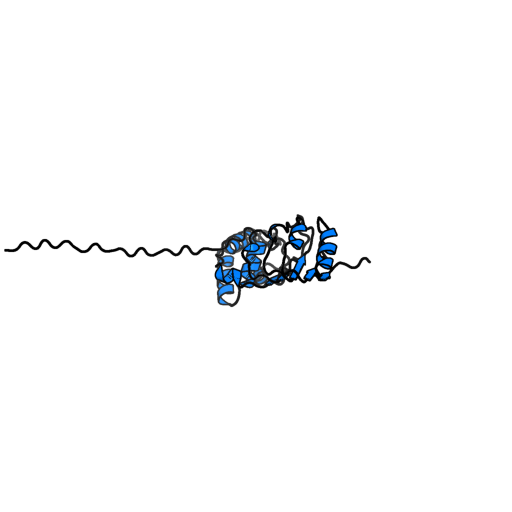00 96.06 134 SER A CA 1
ATOM 992 C C . SER A 1 134 ? -13.499 -3.765 -2.074 1.00 96.06 134 SER A C 1
ATOM 994 O O . SER A 1 134 ? -14.285 -4.011 -1.160 1.00 96.06 134 SER A O 1
ATOM 996 N N . GLY A 1 135 ? -12.678 -4.689 -2.584 1.00 96.81 135 GLY A N 1
ATOM 997 C CA . GLY A 1 135 ? -12.486 -6.035 -2.049 1.00 96.81 135 GLY A CA 1
ATOM 998 C C . GLY A 1 135 ? -11.378 -6.165 -0.998 1.00 96.81 135 GLY A C 1
ATOM 999 O O . GLY A 1 135 ? -11.269 -7.242 -0.411 1.00 96.81 135 GLY A O 1
ATOM 1000 N N . LEU A 1 136 ? -10.585 -5.116 -0.743 1.00 98.50 136 LEU A N 1
ATOM 1001 C CA . LEU A 1 136 ? -9.404 -5.157 0.122 1.00 98.50 136 LEU A CA 1
ATOM 1002 C C . LEU A 1 136 ? -9.795 -5.430 1.573 1.00 98.50 136 LEU A C 1
ATOM 1004 O O . LEU A 1 136 ? -10.548 -4.668 2.182 1.00 98.50 136 LEU A O 1
ATOM 1008 N N . ARG A 1 137 ? -9.270 -6.533 2.108 1.00 98.62 137 ARG A N 1
ATOM 1009 C CA . ARG A 1 137 ? -9.491 -7.017 3.475 1.00 98.62 137 ARG A CA 1
ATOM 1010 C C . ARG A 1 137 ? -8.275 -6.813 4.354 1.00 98.62 137 ARG A C 1
ATOM 1012 O O . ARG A 1 137 ? -8.445 -6.433 5.504 1.00 98.62 137 ARG A O 1
ATOM 1019 N N . SER A 1 138 ? -7.086 -7.029 3.800 1.00 98.38 138 SER A N 1
ATOM 1020 C CA . SER A 1 138 ? -5.821 -6.843 4.500 1.00 98.38 138 SER A CA 1
ATOM 1021 C C . SER A 1 138 ? -4.982 -5.789 3.802 1.00 98.38 138 SER A C 1
ATOM 1023 O O . SER A 1 138 ? -4.771 -5.881 2.592 1.00 98.38 138 SER A O 1
ATOM 1025 N N . LEU A 1 139 ? -4.498 -4.821 4.570 1.00 97.31 139 LEU A N 1
ATOM 1026 C CA . LEU A 1 139 ? -3.498 -3.856 4.134 1.00 97.31 139 LEU A CA 1
ATOM 1027 C C . LEU A 1 139 ? -2.348 -3.867 5.136 1.00 97.31 139 LEU A C 1
ATOM 1029 O O . LEU A 1 139 ? -2.525 -3.474 6.291 1.00 97.31 139 LEU A O 1
ATOM 1033 N N . ASP A 1 140 ? -1.192 -4.330 4.684 1.00 94.62 140 ASP A N 1
ATOM 1034 C CA . ASP A 1 140 ? 0.018 -4.382 5.487 1.00 94.62 140 ASP A CA 1
ATOM 1035 C C . ASP A 1 140 ? 1.012 -3.317 5.015 1.00 94.62 140 ASP A C 1
ATOM 1037 O O . ASP A 1 140 ? 1.571 -3.423 3.927 1.00 94.62 140 ASP A O 1
ATOM 1041 N N . LEU A 1 141 ? 1.201 -2.273 5.828 1.00 90.62 141 LEU A N 1
ATOM 1042 C CA . LEU A 1 141 ? 2.134 -1.176 5.570 1.00 90.62 141 LEU A CA 1
ATOM 1043 C C . LEU A 1 141 ? 3.432 -1.331 6.385 1.00 90.62 141 LEU A C 1
ATOM 1045 O O . LEU A 1 141 ? 3.997 -0.327 6.819 1.00 90.62 141 LEU A O 1
ATOM 1049 N N . ASP A 1 142 ? 3.911 -2.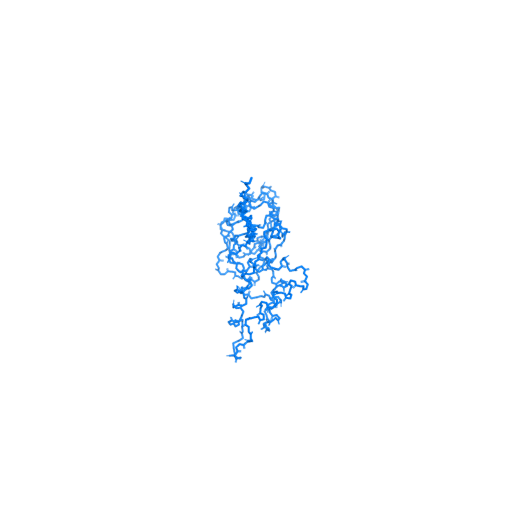563 6.609 1.00 80.06 142 ASP A N 1
ATOM 1050 C CA . ASP A 1 142 ? 5.187 -2.849 7.301 1.00 80.06 142 ASP A CA 1
ATOM 1051 C C . ASP A 1 142 ? 6.442 -2.363 6.541 1.00 80.06 142 ASP A C 1
ATOM 1053 O O . ASP A 1 142 ? 7.563 -2.516 7.034 1.00 80.06 142 ASP A O 1
ATOM 1057 N N . GLY A 1 143 ? 6.235 -1.728 5.375 1.00 63.50 143 GLY A N 1
ATOM 1058 C CA . GLY A 1 143 ? 7.182 -0.971 4.543 1.00 63.50 143 GLY A CA 1
ATOM 1059 C C . GLY A 1 143 ? 8.458 -0.597 5.256 1.00 63.50 143 GLY A C 1
ATOM 1060 O O . GLY A 1 143 ? 8.460 0.347 6.041 1.00 63.50 143 GLY A O 1
ATOM 1061 N N . HIS A 1 144 ? 9.509 -1.375 4.993 1.00 58.16 144 HIS A N 1
ATOM 1062 C CA . HIS A 1 144 ? 10.785 -1.470 5.704 1.00 58.16 144 HIS A CA 1
ATOM 1063 C C . HIS A 1 144 ? 11.648 -0.197 5.726 1.00 58.16 144 HIS A C 1
ATOM 1065 O O . HIS A 1 144 ? 12.832 -0.206 5.405 1.00 58.16 144 HIS A O 1
ATOM 1071 N N . GLY A 1 145 ? 11.104 0.914 6.201 1.00 50.88 145 GLY A N 1
ATOM 1072 C CA . GLY A 1 145 ? 11.847 2.151 6.305 1.00 50.88 145 GLY A CA 1
ATOM 1073 C C . GLY A 1 145 ? 11.006 3.244 6.919 1.00 50.88 145 GLY A C 1
ATOM 1074 O O . GLY A 1 145 ? 9.818 3.386 6.658 1.00 50.88 145 GLY A O 1
ATOM 1075 N N . TYR A 1 146 ? 11.633 4.036 7.777 1.00 48.84 146 TYR A N 1
ATOM 1076 C CA . TYR A 1 146 ? 11.055 5.268 8.285 1.00 48.84 146 TYR A CA 1
ATOM 1077 C C . TYR A 1 146 ? 10.592 6.135 7.107 1.00 48.84 146 TYR A C 1
ATOM 1079 O O . TYR A 1 146 ? 11.421 6.770 6.461 1.00 48.84 146 TYR A O 1
ATOM 1087 N N . HIS A 1 147 ? 9.286 6.210 6.842 1.00 65.25 147 HIS A N 1
ATOM 1088 C CA . HIS A 1 147 ? 8.788 7.221 5.922 1.00 65.25 147 HIS A CA 1
ATOM 1089 C C . HIS A 1 147 ? 9.016 8.590 6.587 1.00 65.25 147 HIS A C 1
ATOM 1091 O O . HIS A 1 147 ? 8.512 8.832 7.691 1.00 65.25 147 HIS A O 1
ATOM 1097 N N . PRO A 1 148 ? 9.813 9.495 5.985 1.00 66.69 148 PRO A N 1
ATOM 1098 C CA . PRO A 1 148 ? 10.184 10.743 6.643 1.00 66.69 148 PRO A CA 1
ATOM 1099 C C . PRO A 1 148 ? 8.986 11.669 6.853 1.00 66.69 148 PRO A C 1
ATOM 1101 O O . PRO A 1 148 ? 9.030 12.553 7.713 1.00 66.69 148 PRO A O 1
ATOM 1104 N N . LEU A 1 149 ? 7.925 11.472 6.071 1.00 85.19 149 LEU A N 1
ATOM 1105 C CA . LEU A 1 149 ? 6.699 12.246 6.145 1.00 85.19 149 LEU A CA 1
ATOM 1106 C C . LEU A 1 149 ? 5.585 11.438 6.826 1.00 85.19 149 LEU A C 1
ATOM 1108 O O . LEU A 1 149 ? 5.570 10.213 6.759 1.00 85.19 149 LEU A O 1
ATOM 1112 N N . PRO A 1 150 ? 4.619 12.094 7.474 1.00 91.50 150 PRO A N 1
ATOM 1113 C CA . PRO A 1 150 ? 3.432 11.400 7.945 1.00 91.50 150 PRO A CA 1
ATOM 1114 C C . PRO A 1 150 ? 2.620 10.801 6.789 1.00 91.50 150 PRO A C 1
ATOM 1116 O O . PRO A 1 150 ? 2.457 11.454 5.758 1.00 91.50 150 PRO A O 1
ATOM 1119 N N . LEU A 1 151 ? 2.074 9.600 6.982 1.00 93.38 151 LEU A N 1
ATOM 1120 C CA . LEU A 1 151 ? 1.105 8.993 6.070 1.00 93.38 151 LEU A CA 1
ATOM 1121 C C . LEU A 1 151 ? -0.318 9.435 6.447 1.00 93.38 151 LEU A C 1
ATOM 1123 O O . LEU A 1 151 ? -0.754 9.242 7.585 1.00 93.38 151 LEU A O 1
ATOM 1127 N N . ASP A 1 152 ? -1.055 10.018 5.500 1.00 96.25 152 ASP A N 1
ATOM 1128 C CA . ASP A 1 152 ? -2.455 10.408 5.703 1.00 96.25 152 ASP A CA 1
ATOM 1129 C C . ASP A 1 152 ? -3.398 9.208 5.544 1.00 96.25 152 ASP A C 1
ATOM 1131 O O . ASP A 1 152 ? -3.496 8.607 4.474 1.00 96.25 152 ASP A O 1
ATOM 1135 N N . LEU A 1 153 ? -4.125 8.882 6.615 1.00 98.00 153 LEU A N 1
ATOM 1136 C CA . LEU A 1 153 ? -5.095 7.788 6.659 1.00 98.00 153 LEU A CA 1
ATOM 1137 C C . LEU A 1 153 ? -6.487 8.197 6.161 1.00 98.00 153 LEU A C 1
ATOM 1139 O O . LEU A 1 153 ? -7.348 7.332 5.994 1.00 98.00 153 LEU A O 1
ATOM 1143 N N . THR A 1 154 ? -6.735 9.486 5.902 1.00 98.38 154 THR A N 1
ATOM 1144 C CA . THR A 1 154 ? -8.039 9.994 5.440 1.00 98.38 154 THR A CA 1
ATOM 1145 C C . THR A 1 154 ? -8.619 9.223 4.243 1.00 98.38 154 THR A C 1
ATOM 1147 O O . THR A 1 154 ? -9.822 8.932 4.283 1.00 98.38 154 THR A O 1
ATOM 1150 N N . PRO A 1 155 ? -7.831 8.815 3.222 1.00 98.12 155 PRO A N 1
ATOM 1151 C CA . PRO A 1 155 ? -8.330 8.022 2.093 1.00 98.12 155 PRO A CA 1
ATOM 1152 C C . PRO A 1 155 ? -8.984 6.684 2.473 1.00 98.12 155 PRO A C 1
ATOM 1154 O O . PRO A 1 155 ? -9.796 6.168 1.710 1.00 98.12 155 PRO A O 1
ATOM 1157 N N . LEU A 1 156 ? -8.693 6.136 3.658 1.00 98.19 156 LEU A N 1
ATOM 1158 C CA . LEU A 1 156 ? -9.318 4.905 4.156 1.00 98.19 156 LEU A CA 1
ATOM 1159 C C . LEU A 1 156 ? -10.759 5.114 4.644 1.00 98.19 156 LEU A C 1
ATOM 1161 O O . LEU A 1 156 ? -11.441 4.147 4.978 1.00 98.19 156 LEU A O 1
ATOM 1165 N N . THR A 1 157 ? -11.243 6.354 4.721 1.00 98.44 157 THR A N 1
ATOM 1166 C CA . THR A 1 157 ? -12.536 6.661 5.338 1.00 98.44 157 THR A CA 1
ATOM 1167 C C . THR A 1 157 ? -13.680 5.867 4.697 1.00 98.44 157 THR A C 1
ATOM 1169 O O . THR A 1 157 ? -13.946 5.968 3.501 1.00 98.44 157 THR A O 1
ATOM 1172 N N . GLY A 1 158 ? -14.398 5.092 5.514 1.00 98.06 158 GLY A N 1
ATOM 1173 C CA . GLY A 1 158 ? -15.539 4.281 5.096 1.00 98.06 158 GLY A CA 1
ATOM 1174 C C . GLY A 1 158 ? -15.189 3.070 4.228 1.00 98.06 158 GLY A C 1
ATOM 1175 O O . GLY A 1 158 ? -16.104 2.507 3.624 1.00 98.06 158 GLY A O 1
ATOM 1176 N N . HIS A 1 159 ? -13.915 2.660 4.146 1.00 98.38 159 HIS A N 1
ATOM 1177 C CA . HIS A 1 159 ? -13.509 1.530 3.309 1.00 98.38 159 HIS A CA 1
ATOM 1178 C C . HIS A 1 159 ? -14.311 0.260 3.664 1.00 98.38 159 HIS A C 1
ATOM 1180 O O . HIS A 1 159 ? -14.289 -0.178 4.817 1.00 98.38 159 HIS A O 1
ATOM 1186 N N . PRO A 1 160 ? -15.030 -0.358 2.707 1.00 97.50 160 PRO A N 1
ATOM 1187 C CA . PRO A 1 160 ? -16.144 -1.253 3.027 1.00 97.50 160 PRO A CA 1
ATOM 1188 C C . PRO A 1 160 ? -15.724 -2.617 3.584 1.00 97.50 160 PRO A C 1
ATOM 1190 O O . PRO A 1 160 ? -16.488 -3.224 4.333 1.00 97.50 160 PRO A O 1
ATOM 1193 N N . ALA A 1 161 ? -14.545 -3.109 3.200 1.00 98.31 161 ALA A N 1
ATOM 1194 C CA . ALA A 1 161 ? -14.127 -4.489 3.445 1.00 98.31 161 ALA A CA 1
ATOM 1195 C C . ALA A 1 161 ? -12.855 -4.631 4.293 1.00 98.31 161 ALA A C 1
ATOM 1197 O O . ALA A 1 161 ? -12.504 -5.759 4.629 1.00 98.31 161 ALA A O 1
ATOM 1198 N N . LEU A 1 162 ? -12.189 -3.524 4.648 1.00 98.69 162 LEU A N 1
ATOM 1199 C CA . LEU A 1 162 ? -10.877 -3.572 5.298 1.00 98.69 162 LEU A CA 1
ATOM 1200 C C . LEU A 1 162 ? -11.041 -4.060 6.740 1.00 98.69 162 LEU A C 1
ATOM 1202 O O . LEU A 1 162 ? -11.662 -3.372 7.555 1.00 98.69 162 LEU A O 1
ATOM 1206 N N . SER A 1 163 ? -10.517 -5.252 7.023 1.00 98.75 163 SER A N 1
ATOM 1207 C CA . SER A 1 163 ? -10.633 -5.9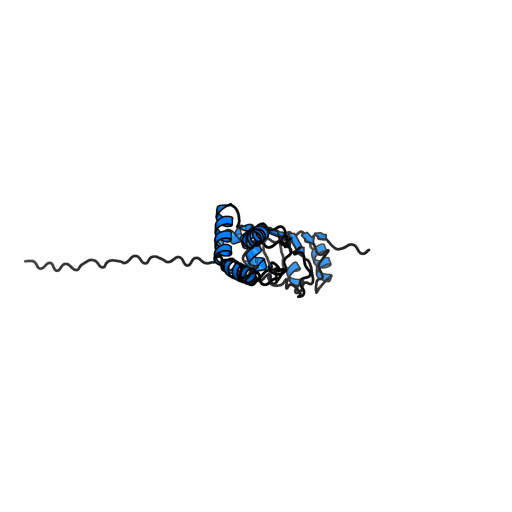45 8.307 1.00 98.75 163 SER A CA 1
ATOM 1208 C C . SER A 1 163 ? -9.325 -6.009 9.078 1.00 98.75 163 SER A C 1
ATOM 1210 O O . SER A 1 163 ? -9.357 -5.974 10.306 1.00 98.75 163 SER A O 1
ATOM 1212 N N . ASP A 1 164 ? -8.197 -6.053 8.380 1.00 98.75 164 ASP A N 1
ATOM 1213 C CA . ASP A 1 164 ? -6.874 -6.227 8.961 1.00 98.75 164 ASP A CA 1
ATOM 1214 C C . ASP A 1 164 ? -5.959 -5.122 8.430 1.00 98.75 164 ASP A C 1
ATOM 1216 O O . ASP A 1 164 ? -5.830 -4.922 7.221 1.00 98.75 164 ASP A O 1
ATOM 1220 N N . LEU A 1 165 ? -5.385 -4.348 9.347 1.00 98.00 165 LEU A N 1
ATOM 1221 C CA . LEU A 1 165 ? -4.553 -3.198 9.018 1.00 98.00 165 LEU A CA 1
ATOM 1222 C C . LEU A 1 165 ? -3.304 -3.197 9.894 1.00 98.00 165 LEU A C 1
ATOM 1224 O O . LEU A 1 165 ? -3.415 -3.162 11.121 1.00 98.00 165 LEU A O 1
ATOM 1228 N N . LEU A 1 166 ? -2.133 -3.193 9.266 1.00 95.88 166 LEU A N 1
ATOM 1229 C CA . LEU A 1 166 ? -0.856 -2.955 9.931 1.00 95.88 166 LEU A CA 1
ATOM 1230 C C . LEU A 1 166 ? -0.342 -1.581 9.514 1.00 95.88 166 LEU A C 1
ATOM 1232 O O . LEU A 1 166 ? -0.257 -1.276 8.327 1.00 95.88 166 LEU A O 1
ATOM 1236 N N . LEU A 1 167 ? -0.042 -0.745 10.507 1.00 93.88 167 LEU A N 1
ATOM 1237 C CA . LEU A 1 167 ? 0.505 0.594 10.325 1.00 93.88 167 LEU A CA 1
ATOM 1238 C C . LEU A 1 167 ? 1.921 0.684 10.893 1.00 93.88 167 LEU A C 1
ATOM 1240 O O . LEU A 1 167 ? 2.220 0.158 11.972 1.00 93.88 167 LEU A O 1
ATOM 1244 N N . THR A 1 168 ? 2.752 1.473 10.220 1.00 90.75 168 THR A N 1
ATOM 1245 C CA . THR A 1 168 ? 4.095 1.854 10.662 1.00 90.75 168 THR A CA 1
ATOM 1246 C C . THR A 1 168 ? 4.306 3.363 10.514 1.00 90.75 168 THR A C 1
ATOM 1248 O O . THR A 1 168 ? 3.524 4.063 9.869 1.00 90.75 168 THR A O 1
ATOM 1251 N N . GLY A 1 169 ? 5.349 3.894 11.155 1.00 90.00 169 GLY A N 1
ATOM 1252 C CA . GLY A 1 169 ? 5.742 5.295 10.998 1.00 90.00 169 GLY A CA 1
ATOM 1253 C C . GLY A 1 169 ? 4.783 6.288 11.657 1.00 90.00 169 GLY A C 1
ATOM 1254 O O . GLY A 1 169 ? 4.071 5.965 12.606 1.00 90.00 169 GLY A O 1
ATOM 1255 N N . VAL A 1 170 ? 4.810 7.543 11.209 1.00 92.56 170 VAL A N 1
ATOM 1256 C CA . VAL A 1 170 ? 3.893 8.584 11.699 1.00 92.56 170 VAL A CA 1
ATOM 1257 C C . VAL A 1 170 ? 2.646 8.590 10.822 1.00 92.56 170 VAL A C 1
ATOM 1259 O O . VAL A 1 170 ? 2.760 8.670 9.603 1.00 92.56 170 VAL A O 1
ATOM 1262 N N . CYS A 1 171 ? 1.462 8.566 11.427 1.00 94.38 171 CYS A N 1
ATOM 1263 C CA . CYS A 1 171 ? 0.191 8.611 10.713 1.00 94.38 171 CYS A CA 1
ATOM 1264 C C . CYS A 1 171 ? -0.643 9.823 11.141 1.00 94.38 171 CYS A C 1
ATOM 1266 O O . CYS A 1 171 ? -0.753 10.127 12.333 1.00 94.38 171 CYS A O 1
ATOM 1268 N N . THR A 1 172 ? -1.273 10.480 10.170 1.00 97.19 172 THR A N 1
ATOM 1269 C CA . THR A 1 172 ? -2.253 11.553 10.392 1.00 97.19 172 THR A CA 1
ATOM 1270 C C . THR A 1 172 ? -3.649 11.132 9.954 1.00 97.19 172 THR A C 1
ATOM 1272 O O . THR A 1 172 ? -3.809 10.195 9.176 1.00 97.19 172 THR A O 1
ATOM 1275 N N . GLY A 1 173 ? -4.679 11.830 10.432 1.00 98.00 173 GLY A N 1
ATOM 1276 C CA . GLY A 1 173 ? -6.061 11.538 10.055 1.00 98.00 173 GLY A CA 1
ATOM 1277 C C . GLY A 1 173 ? -6.603 10.273 10.722 1.00 98.00 173 GLY A C 1
ATOM 1278 O O . GLY A 1 173 ? -7.475 9.607 10.166 1.00 98.00 173 GLY A O 1
ATOM 1279 N N . SER A 1 174 ? -6.123 9.934 11.925 1.00 97.94 174 SER A N 1
ATOM 1280 C CA . SER A 1 174 ? -6.447 8.663 12.596 1.00 97.94 174 SER A CA 1
ATOM 1281 C C . SER A 1 174 ? -7.944 8.447 12.854 1.00 97.94 174 SER A C 1
ATOM 1283 O O . SER A 1 174 ? -8.388 7.306 12.960 1.00 97.94 174 SER A O 1
ATOM 1285 N N . ALA A 1 175 ? -8.755 9.512 12.872 1.00 97.69 175 ALA A N 1
ATOM 1286 C CA . ALA A 1 175 ? -10.217 9.422 12.943 1.00 97.69 175 ALA A CA 1
ATOM 1287 C C . ALA A 1 175 ? -10.838 8.591 11.797 1.00 97.69 175 ALA A C 1
ATOM 1289 O O . ALA A 1 175 ? -11.916 8.018 11.967 1.00 97.69 175 ALA A O 1
ATOM 1290 N N . ALA A 1 176 ? -10.156 8.464 10.650 1.00 98.38 176 ALA A N 1
ATOM 1291 C CA . ALA A 1 176 ? -10.586 7.604 9.548 1.00 98.38 176 ALA A CA 1
ATOM 1292 C C . ALA A 1 176 ? -10.754 6.137 9.983 1.00 98.38 176 ALA A C 1
ATOM 1294 O O . ALA A 1 176 ? -11.685 5.468 9.533 1.00 98.38 176 ALA A O 1
ATOM 1295 N N . LEU A 1 177 ? -9.935 5.650 10.922 1.00 98.62 177 LEU A N 1
ATOM 1296 C CA . LEU A 1 177 ? -9.986 4.270 11.421 1.00 98.62 177 LEU A CA 1
ATOM 1297 C C . LEU A 1 177 ? -11.338 3.929 12.074 1.00 98.62 177 LEU A C 1
ATOM 1299 O O . LEU A 1 177 ? -11.843 2.809 11.963 1.00 98.62 177 LEU A O 1
ATOM 1303 N N . GLU A 1 178 ? -11.976 4.907 12.719 1.00 98.38 178 GLU A N 1
ATOM 1304 C CA . GLU A 1 178 ? -13.295 4.736 13.343 1.00 98.38 178 GLU A CA 1
ATOM 1305 C C . GLU A 1 178 ? -14.417 4.623 12.313 1.00 98.38 178 GLU A C 1
ATOM 1307 O O . GLU A 1 178 ? -15.487 4.100 12.618 1.00 98.38 178 GLU A O 1
ATOM 1312 N N . SER A 1 179 ? -14.189 5.060 11.079 1.00 98.19 179 SER A N 1
ATOM 1313 C CA . SER A 1 179 ? -15.180 4.936 10.012 1.00 98.19 179 SER A CA 1
ATOM 1314 C C . SER A 1 179 ? -15.151 3.576 9.310 1.00 98.19 179 SER A C 1
ATOM 1316 O O . SER A 1 179 ? -16.074 3.281 8.557 1.00 98.19 179 SER A O 1
ATOM 1318 N N . LEU A 1 180 ? -14.136 2.741 9.569 1.00 98.56 180 LEU A N 1
ATOM 1319 C CA . LEU A 1 180 ? -13.980 1.419 8.961 1.00 98.56 180 LEU A CA 1
ATOM 1320 C C . LEU A 1 180 ? -14.986 0.425 9.568 1.00 98.56 180 LEU A C 1
ATOM 1322 O O . LEU A 1 180 ? -14.800 0.010 10.717 1.00 98.56 180 LEU A O 1
ATOM 1326 N N . PRO A 1 181 ? -16.050 0.026 8.842 1.00 97.94 181 PRO A N 1
ATOM 1327 C CA . PRO A 1 181 ? -17.122 -0.794 9.404 1.00 97.94 181 PRO A CA 1
ATOM 1328 C C . PRO A 1 181 ? -16.706 -2.253 9.625 1.00 97.94 181 PRO A C 1
ATOM 1330 O O . PRO A 1 181 ? -17.302 -2.931 10.458 1.00 97.94 181 PRO A O 1
ATOM 1333 N N . ALA A 1 182 ? -15.711 -2.730 8.874 1.00 98.50 182 ALA A N 1
ATOM 1334 C CA . ALA A 1 182 ? -15.253 -4.114 8.888 1.00 98.50 182 ALA A CA 1
ATOM 1335 C C . ALA A 1 182 ? -13.962 -4.327 9.690 1.00 98.50 182 ALA A C 1
ATOM 1337 O O . ALA A 1 182 ? -13.536 -5.471 9.799 1.00 98.50 182 ALA A O 1
ATOM 1338 N N . LEU A 1 183 ? -13.352 -3.274 10.252 1.00 98.81 183 LEU A N 1
ATOM 1339 C CA . LEU A 1 183 ? -12.060 -3.381 10.935 1.00 98.81 183 LEU A CA 1
ATOM 1340 C C . LEU A 1 183 ? -12.165 -4.314 12.149 1.00 98.81 183 LEU A C 1
ATOM 1342 O O . LEU A 1 183 ? -12.941 -4.049 13.068 1.00 98.81 183 LEU A O 1
ATOM 1346 N N . LEU A 1 184 ? -11.365 -5.379 12.150 1.00 98.75 184 LEU A N 1
ATOM 1347 C CA . LEU A 1 184 ? -11.278 -6.391 13.204 1.00 98.75 184 LEU A CA 1
ATOM 1348 C C . LEU A 1 184 ? -9.928 -6.346 13.915 1.00 98.75 184 LEU A C 1
ATOM 1350 O O . LEU A 1 184 ? -9.891 -6.452 15.142 1.00 98.75 184 LEU A O 1
ATOM 1354 N N . THR A 1 185 ? -8.849 -6.148 13.161 1.00 98.81 185 THR A N 1
ATOM 1355 C CA . THR A 1 185 ? -7.475 -6.160 13.660 1.00 98.81 185 THR A CA 1
ATOM 1356 C C . THR A 1 185 ? -6.763 -4.883 13.239 1.00 98.81 185 THR A C 1
ATOM 1358 O O . THR A 1 185 ? -6.787 -4.502 12.070 1.00 98.81 185 THR A O 1
ATOM 1361 N N . LEU A 1 186 ? -6.114 -4.228 14.198 1.00 98.44 186 LEU A N 1
ATOM 1362 C CA . LEU A 1 186 ? -5.240 -3.087 13.956 1.00 98.44 186 LEU A CA 1
ATOM 1363 C C . LEU A 1 186 ? -3.900 -3.321 14.651 1.00 98.44 186 LEU A C 1
ATOM 1365 O O . LEU A 1 186 ? -3.842 -3.400 15.879 1.00 98.44 186 LEU A O 1
ATOM 1369 N N . ASP A 1 187 ? -2.820 -3.383 13.885 1.00 96.88 187 ASP A N 1
ATOM 1370 C CA . ASP A 1 187 ? -1.463 -3.392 14.414 1.00 96.88 187 ASP A CA 1
ATOM 1371 C C . ASP A 1 187 ? -0.826 -2.009 14.288 1.00 96.88 187 ASP A C 1
ATOM 1373 O O . ASP A 1 187 ? -0.716 -1.445 13.205 1.00 96.88 187 ASP A O 1
ATOM 1377 N N . VAL A 1 188 ? -0.433 -1.452 15.432 1.00 95.00 188 VAL A N 1
ATOM 1378 C CA . VAL A 1 188 ? 0.231 -0.149 15.557 1.00 95.00 188 VAL A CA 1
ATOM 1379 C C . VAL A 1 188 ? 1.500 -0.266 16.399 1.00 95.00 188 VAL A C 1
ATOM 1381 O O . VAL A 1 188 ? 1.943 0.702 17.018 1.00 95.00 188 VAL A O 1
ATOM 1384 N N . ARG A 1 189 ? 2.111 -1.458 16.481 1.00 92.88 189 ARG A N 1
ATOM 1385 C CA . ARG A 1 189 ? 3.343 -1.676 17.263 1.00 92.88 189 ARG A CA 1
ATOM 1386 C C . ARG A 1 189 ? 4.493 -0.774 16.814 1.00 92.88 189 ARG A C 1
ATOM 1388 O O . ARG A 1 189 ? 5.350 -0.444 17.641 1.00 92.88 189 ARG A O 1
ATOM 1395 N N . LEU A 1 190 ? 4.500 -0.385 15.542 1.00 90.69 190 LEU A N 1
ATOM 1396 C CA . LEU A 1 190 ? 5.516 0.461 14.919 1.00 90.69 190 LEU A CA 1
ATOM 1397 C C . LEU A 1 190 ? 4.961 1.805 14.418 1.00 90.69 190 LEU A C 1
ATOM 1399 O O . LEU A 1 190 ? 5.695 2.547 13.771 1.00 90.69 190 LEU A O 1
ATOM 1403 N N . ALA A 1 191 ? 3.707 2.141 14.743 1.00 91.94 191 ALA A N 1
ATOM 1404 C CA . ALA A 1 191 ? 3.068 3.386 14.325 1.00 91.94 191 ALA A CA 1
ATOM 1405 C C . ALA A 1 191 ? 2.936 4.413 15.459 1.00 91.94 191 ALA A C 1
ATOM 1407 O O . ALA A 1 191 ? 2.821 4.080 16.642 1.00 91.94 191 ALA A O 1
ATOM 1408 N N . HIS A 1 192 ? 2.880 5.683 1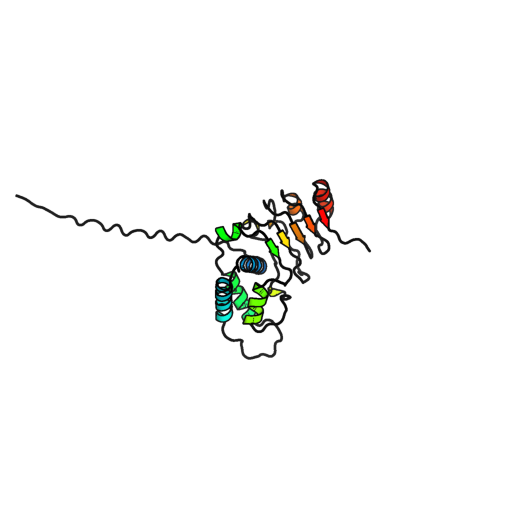5.070 1.00 92.88 192 HIS A N 1
ATOM 1409 C CA . HIS A 1 192 ? 2.509 6.813 15.904 1.00 92.88 192 HIS A CA 1
ATOM 1410 C C . HIS A 1 192 ? 1.319 7.543 15.283 1.00 92.88 192 HIS A C 1
ATOM 1412 O O . HIS A 1 192 ? 1.445 8.152 14.224 1.00 92.88 192 HIS A O 1
ATOM 1418 N N . LEU A 1 193 ? 0.174 7.489 15.959 1.00 95.38 193 LEU A N 1
ATOM 1419 C CA . LEU A 1 193 ? -1.061 8.135 15.525 1.00 95.38 193 LEU A CA 1
ATOM 1420 C C . LEU A 1 193 ? -1.153 9.567 16.063 1.00 95.38 193 LEU A C 1
ATOM 1422 O O . LEU A 1 193 ? -0.848 9.806 17.233 1.00 95.38 193 LEU A O 1
ATOM 1426 N N . ASP A 1 194 ? -1.635 10.490 15.232 1.00 96.50 194 ASP A N 1
ATOM 1427 C CA . ASP A 1 194 ? -1.933 11.876 15.620 1.00 96.50 194 ASP A CA 1
ATOM 1428 C C . ASP A 1 194 ? -3.047 12.003 16.678 1.00 96.50 194 ASP A C 1
ATOM 1430 O O . ASP A 1 194 ? -3.044 12.952 17.463 1.00 96.50 194 ASP A O 1
ATOM 1434 N N . ASP A 1 195 ? -3.949 11.021 16.751 1.00 97.31 195 ASP A N 1
ATOM 1435 C CA . ASP A 1 195 ? -4.897 10.829 17.851 1.00 97.31 195 ASP A CA 1
ATOM 1436 C C . ASP A 1 195 ? -4.755 9.413 18.445 1.00 97.31 195 ASP A C 1
ATOM 1438 O O . ASP A 1 195 ? -5.372 8.466 17.951 1.00 97.31 195 ASP A O 1
ATOM 1442 N N . PRO A 1 196 ? -3.976 9.229 19.527 1.00 95.75 196 PRO A N 1
ATOM 1443 C CA . PRO A 1 196 ? -3.825 7.924 20.164 1.00 95.75 196 PRO A CA 1
ATOM 1444 C C . PRO A 1 196 ? -5.084 7.451 20.912 1.00 95.75 196 PRO A C 1
ATOM 1446 O O . PRO A 1 196 ? -5.207 6.253 21.187 1.00 95.75 196 PRO A O 1
ATOM 1449 N N . GLU A 1 197 ? -6.033 8.338 21.242 1.00 97.19 197 GLU A N 1
ATOM 1450 C CA . GLU A 1 197 ? -7.273 7.953 21.933 1.00 97.19 197 GLU A CA 1
ATOM 1451 C C . GLU A 1 197 ? -8.199 7.130 21.029 1.00 97.19 197 GLU A C 1
ATOM 1453 O O . GLU A 1 197 ? -9.017 6.350 21.532 1.00 97.19 197 GLU A O 1
ATOM 1458 N N . VAL A 1 198 ? -8.021 7.224 19.703 1.00 98.06 198 VAL A N 1
ATOM 1459 C CA . VAL A 1 198 ? -8.723 6.391 18.718 1.00 98.06 198 VAL A CA 1
ATOM 1460 C C . VAL A 1 198 ? -8.606 4.907 19.049 1.00 98.06 198 VAL A C 1
ATOM 1462 O O . VAL A 1 198 ? -9.571 4.159 18.921 1.00 98.06 198 VAL A O 1
ATOM 1465 N N . LEU A 1 199 ? -7.454 4.475 19.568 1.00 98.06 199 LEU A N 1
ATOM 1466 C CA . LEU A 1 199 ? -7.197 3.071 19.853 1.00 98.06 199 LEU A CA 1
ATOM 1467 C C . LEU A 1 199 ? -8.137 2.538 20.943 1.00 98.06 199 LEU A C 1
ATOM 1469 O O . LEU A 1 199 ? -8.596 1.405 20.845 1.00 98.06 199 LEU A O 1
ATOM 1473 N N . ALA A 1 200 ? -8.443 3.343 21.965 1.00 98.00 200 ALA A N 1
ATOM 1474 C CA . ALA A 1 200 ? -9.381 2.957 23.019 1.00 98.00 200 ALA A CA 1
ATOM 1475 C C . ALA A 1 200 ? -10.828 2.909 22.498 1.00 98.00 200 ALA A C 1
ATOM 1477 O O . ALA A 1 200 ? -11.606 2.038 22.889 1.00 98.00 200 ALA A O 1
ATOM 1478 N N . ARG A 1 201 ? -11.189 3.821 21.585 1.00 98.25 201 ARG A N 1
ATOM 1479 C CA . ARG A 1 201 ? -12.514 3.839 20.942 1.00 98.25 201 ARG A CA 1
ATOM 1480 C C . ARG A 1 201 ? -12.711 2.628 20.026 1.00 98.25 201 ARG A C 1
ATOM 1482 O O . ARG A 1 201 ? -13.779 2.016 20.042 1.00 98.25 201 ARG A O 1
ATOM 1489 N N . LEU A 1 202 ? -11.669 2.226 19.300 1.00 98.56 202 LEU A N 1
ATOM 1490 C CA . LEU A 1 202 ? -11.661 1.014 18.478 1.00 98.56 202 LEU A CA 1
ATOM 1491 C C . LEU A 1 202 ? -11.778 -0.259 19.331 1.00 98.56 202 LEU A C 1
ATOM 1493 O O . LEU A 1 202 ? -12.611 -1.114 19.033 1.00 98.56 202 LEU A O 1
ATOM 1497 N N . GLU A 1 203 ? -11.030 -0.367 20.431 1.00 98.50 203 GLU A N 1
ATOM 1498 C CA . GLU A 1 203 ? -11.167 -1.492 21.372 1.00 98.50 203 GLU A CA 1
ATOM 1499 C C . GLU A 1 203 ? -12.575 -1.573 21.973 1.00 98.50 203 GLU A C 1
ATOM 1501 O O . GLU A 1 203 ? -13.150 -2.657 22.058 1.00 98.50 203 GLU A O 1
ATOM 1506 N N . ALA A 1 204 ? -13.177 -0.433 22.333 1.00 98.38 204 ALA A N 1
ATOM 1507 C CA . ALA A 1 204 ? -14.553 -0.385 22.832 1.00 98.38 204 ALA A CA 1
ATOM 1508 C C . ALA A 1 204 ? -15.585 -0.868 21.792 1.00 98.38 204 ALA A C 1
ATOM 1510 O O . ALA A 1 204 ? -16.653 -1.355 22.166 1.00 98.38 204 ALA A O 1
ATOM 1511 N N . ARG A 1 205 ? -15.261 -0.773 20.496 1.00 97.62 205 ARG A N 1
ATOM 1512 C CA . ARG A 1 205 ? -16.048 -1.334 19.386 1.00 97.62 205 ARG A CA 1
ATOM 1513 C C . ARG A 1 205 ? -15.789 -2.832 19.156 1.00 97.62 205 ARG A C 1
ATOM 1515 O O . ARG A 1 205 ? -16.532 -3.460 18.408 1.00 97.62 205 ARG A O 1
ATOM 1522 N N . GLY A 1 206 ? -14.781 -3.413 19.805 1.00 98.44 206 GLY A N 1
ATOM 1523 C CA . GLY A 1 206 ? -14.398 -4.820 19.667 1.00 98.44 206 GLY A CA 1
ATOM 1524 C C . GLY A 1 206 ? -13.248 -5.081 18.691 1.00 98.44 206 GLY A C 1
ATOM 1525 O O . GLY A 1 206 ? -13.012 -6.238 18.351 1.00 98.44 206 GLY A O 1
ATOM 1526 N N . VAL A 1 207 ? -12.532 -4.043 18.245 1.00 98.75 207 VAL A N 1
ATOM 1527 C CA . VAL A 1 207 ? -11.318 -4.197 17.425 1.00 98.75 207 VAL A CA 1
ATOM 1528 C C . VAL A 1 207 ? -10.174 -4.715 18.299 1.00 98.75 207 VAL A C 1
ATOM 1530 O O . VAL A 1 207 ? -9.923 -4.187 19.384 1.00 98.75 207 VAL A O 1
ATOM 1533 N N . THR A 1 208 ? -9.449 -5.721 17.818 1.00 98.69 208 THR A N 1
ATOM 1534 C CA . THR A 1 208 ? -8.208 -6.188 18.443 1.00 98.69 208 THR A CA 1
ATOM 1535 C C . THR A 1 208 ? -7.073 -5.249 18.053 1.00 98.69 208 THR A C 1
ATOM 1537 O O . THR A 1 208 ? -6.722 -5.158 16.879 1.00 98.69 208 THR A O 1
ATOM 1540 N N . VAL A 1 209 ? -6.495 -4.548 19.032 1.00 98.25 209 VAL A N 1
ATOM 1541 C CA . VAL A 1 209 ? -5.395 -3.603 18.798 1.00 98.25 209 VAL A CA 1
ATOM 1542 C C . VAL A 1 209 ? -4.076 -4.175 19.321 1.00 98.25 209 VAL A C 1
ATOM 1544 O O . VAL A 1 209 ? -3.919 -4.413 20.521 1.00 98.25 209 VAL A O 1
ATOM 1547 N N . HIS A 1 210 ? -3.094 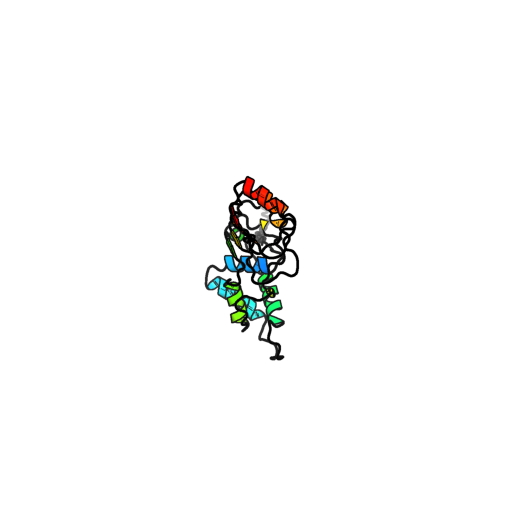-4.344 18.437 1.00 96.88 210 HIS A N 1
ATOM 1548 C CA . HIS A 1 210 ? -1.732 -4.725 18.801 1.00 96.88 210 HIS A CA 1
ATOM 1549 C C . HIS A 1 210 ? -0.884 -3.473 19.024 1.00 96.88 210 HIS A C 1
ATOM 1551 O O . HIS A 1 210 ? -0.663 -2.669 18.122 1.00 96.88 210 HIS A O 1
ATOM 1557 N N . ARG A 1 211 ? -0.402 -3.301 20.257 1.00 92.38 211 ARG A N 1
ATOM 1558 C CA . ARG A 1 211 ? 0.433 -2.166 20.670 1.00 92.38 211 ARG A CA 1
ATOM 1559 C C . ARG A 1 211 ? 1.786 -2.666 21.145 1.00 92.38 211 ARG A C 1
ATOM 1561 O O . ARG A 1 211 ? 1.896 -3.774 21.674 1.00 92.38 211 ARG A O 1
ATOM 1568 N N . ARG A 1 212 ? 2.822 -1.839 21.009 1.00 85.62 212 ARG A N 1
ATOM 1569 C CA . ARG A 1 212 ? 4.123 -2.135 21.614 1.00 85.62 212 ARG A CA 1
ATOM 1570 C C . ARG A 1 212 ? 3.955 -2.146 23.130 1.00 85.62 212 ARG A C 1
ATOM 1572 O O . ARG A 1 212 ? 3.515 -1.156 23.710 1.00 85.62 212 ARG A O 1
ATOM 1579 N N . THR A 1 213 ? 4.292 -3.255 23.780 1.00 70.94 213 THR A N 1
ATOM 1580 C CA . THR A 1 213 ? 4.297 -3.314 25.243 1.00 70.94 213 THR A CA 1
ATOM 1581 C C . THR A 1 213 ? 5.346 -2.327 25.764 1.00 70.94 213 THR A C 1
ATOM 1583 O O . THR A 1 213 ? 6.490 -2.376 25.295 1.00 70.94 213 THR A O 1
ATOM 1586 N N . PRO A 1 214 ? 5.000 -1.428 26.705 1.00 61.12 214 PRO A N 1
ATOM 1587 C CA . PRO A 1 214 ? 5.998 -0.612 27.383 1.00 61.12 214 PRO A CA 1
ATOM 1588 C C . PRO A 1 214 ? 7.039 -1.538 28.025 1.00 61.12 214 PRO A C 1
ATOM 1590 O O . PRO A 1 214 ? 6.665 -2.508 28.688 1.00 61.12 214 PRO A O 1
ATOM 1593 N N . ARG A 1 215 ? 8.325 -1.277 27.770 1.00 44.12 215 ARG A N 1
ATOM 1594 C CA . ARG A 1 215 ? 9.423 -1.921 28.502 1.00 44.12 215 ARG A CA 1
ATOM 1595 C C . ARG A 1 215 ? 9.576 -1.303 29.882 1.00 44.12 215 ARG A C 1
ATOM 1597 O O . ARG A 1 215 ? 9.360 -0.075 29.986 1.00 44.12 215 ARG A O 1
#

Radius of gyration: 23.57 Å; chains: 1; bounding box: 74×28×97 Å

Sequence (215 aa):
MGDYRSVPPRMRLAQHDTVEIVTIAFPDRGLHLGVLNALMADDATAAELRAIIESTGPDGPDDGYPGPGPRLDASLELLHAVAVPPGQVSAITHLDFDGGNDVYMLIEQTLDIDTGGESDDYNVTSLEGVQSLSGLRSLDLDGHGYHPLPLDLTPLTGHPALSDLLLTGVCTGSAALESLPALLTLDVRLAHLDDPEVLARLEARGVTVHRRTPR

InterPro domains:
  IPR032675 Leucine-rich repeat domain superfamily [G3DSA:3.80.10.10] (72-204)
  IPR054187 Domain of unknown function DUF6892 [PF21832] (24-209)